Protein AF-A0AAD8FDK5-F1 (afdb_monomer_lite)

pLDDT: mean 71.38, std 21.76, range [27.5, 97.56]

InterPro domains:
  IPR011009 Protein kinase-like domain superfamily [SSF56112] (114-279)
  IPR042983 Extracellular tyrosine-protein kinase PKDCC [PTHR46448] (15-304)

Secondary structure (DSSP, 8-state):
-PPPPHHHHHHHHHH-HHHHHHHHHHHTTT---------HHHHHHHHHHHHHHHHHHHHHTTS-----SSSSSGGG-SS------------------------------PPPP-B-HHHHHT-EEEEEEEE-SS-EEEEEEETTEEEEEEE--TTSHHHHHHHHHHHHHHHHHHHHHHHHTT--S--TTHHHHHHHHHHHHHTT-GGGGGGHHHHTT------------PPPP-PPPPHHHHHHHHHHHHHHHHHHHHHHHH---TTSPPEEEEEE-S---SSS-GGG-SEEEEEE-PPP---TT--

Structure (mmCIF, N/CA/C/O backbone):
data_AF-A0AAD8FDK5-F1
#
_entry.id   AF-A0AAD8FDK5-F1
#
loop_
_atom_site.group_PDB
_atom_site.id
_atom_site.type_symbol
_atom_site.label_atom_id
_atom_site.label_alt_id
_atom_site.label_comp_id
_atom_site.label_asym_id
_atom_site.label_entity_id
_atom_site.label_seq_id
_atom_site.pdbx_PDB_ins_code
_atom_site.Cartn_x
_atom_site.Cartn_y
_atom_site.Cartn_z
_atom_site.occupancy
_atom_site.B_iso_or_equiv
_atom_site.auth_seq_id
_atom_site.auth_comp_id
_atom_site.auth_asym_id
_atom_site.auth_atom_id
_atom_site.pdbx_PDB_model_num
ATOM 1 N N . MET A 1 1 ? 15.575 32.223 -16.910 1.00 51.84 1 MET A N 1
ATOM 2 C CA . MET A 1 1 ? 15.523 31.647 -15.546 1.00 51.84 1 MET A CA 1
ATOM 3 C C . MET A 1 1 ? 16.821 30.895 -15.287 1.00 51.84 1 MET A C 1
ATOM 5 O O . MET A 1 1 ? 17.069 29.900 -15.955 1.00 51.84 1 MET A O 1
ATOM 9 N N . HIS A 1 2 ? 17.677 31.387 -14.387 1.00 53.44 2 HIS A N 1
ATOM 10 C CA . HIS A 1 2 ? 18.943 30.726 -14.048 1.00 53.44 2 HIS A CA 1
ATOM 11 C C . HIS A 1 2 ? 18.746 29.816 -12.832 1.00 53.44 2 HIS A C 1
ATOM 13 O O . HIS A 1 2 ? 18.387 30.284 -11.756 1.00 53.44 2 HIS A O 1
ATOM 19 N N . CYS A 1 3 ? 18.965 28.511 -13.003 1.00 56.62 3 CYS A N 1
ATOM 20 C CA . CYS A 1 3 ? 18.952 27.552 -11.899 1.00 56.62 3 CYS A CA 1
ATOM 21 C C . CYS A 1 3 ? 20.368 27.421 -11.331 1.00 56.62 3 CYS A C 1
ATOM 23 O O . CYS A 1 3 ? 21.299 27.079 -12.062 1.00 56.62 3 CYS A O 1
ATOM 25 N N . ILE A 1 4 ? 20.533 27.673 -10.034 1.00 71.00 4 ILE A N 1
ATOM 26 C CA . ILE A 1 4 ? 21.821 27.545 -9.345 1.00 71.00 4 ILE A CA 1
ATOM 27 C C . ILE A 1 4 ? 21.935 26.121 -8.783 1.00 71.00 4 ILE A C 1
ATOM 29 O O . ILE A 1 4 ? 21.055 25.640 -8.071 1.00 71.00 4 ILE A O 1
ATOM 33 N N . SER A 1 5 ? 23.022 25.423 -9.121 1.00 70.75 5 SER A N 1
ATOM 34 C CA . SER A 1 5 ? 23.336 24.096 -8.570 1.00 70.75 5 SER A CA 1
ATOM 35 C C . SER A 1 5 ? 23.607 24.174 -7.062 1.00 70.75 5 SER A C 1
ATOM 37 O O . SER A 1 5 ? 24.210 25.138 -6.592 1.00 70.75 5 SER A O 1
ATOM 39 N N . LYS A 1 6 ? 23.255 23.128 -6.298 1.00 70.12 6 LYS A N 1
ATOM 40 C CA . LYS A 1 6 ? 23.545 23.049 -4.851 1.00 70.12 6 LYS A CA 1
ATOM 41 C C . LYS A 1 6 ? 25.011 23.351 -4.517 1.00 70.12 6 LYS A C 1
ATOM 43 O O . LYS A 1 6 ? 25.266 24.036 -3.537 1.00 70.12 6 LYS A O 1
ATOM 48 N N . ARG A 1 7 ? 25.965 22.916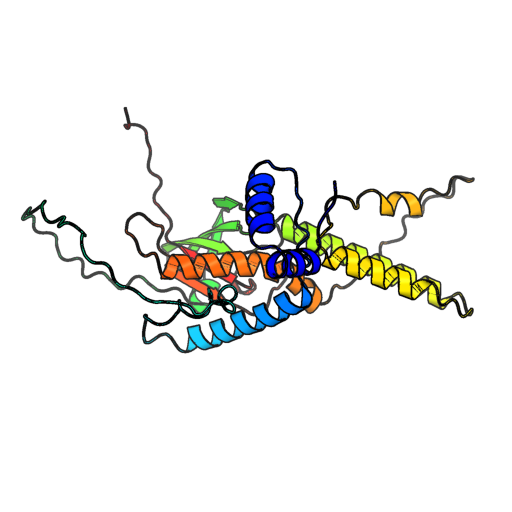 -5.354 1.00 73.62 7 ARG A N 1
ATOM 49 C CA . ARG A 1 7 ? 27.403 23.190 -5.144 1.00 73.62 7 ARG A CA 1
ATOM 50 C C . ARG A 1 7 ? 27.747 24.679 -5.250 1.00 73.62 7 ARG A C 1
ATOM 52 O O . ARG A 1 7 ? 28.548 25.173 -4.467 1.00 73.62 7 ARG A O 1
ATOM 59 N N . GLN A 1 8 ? 27.117 25.388 -6.186 1.00 76.31 8 GLN A N 1
ATOM 60 C CA . GLN A 1 8 ? 27.293 26.832 -6.366 1.00 76.31 8 GLN A CA 1
ATOM 61 C C . GLN A 1 8 ? 26.708 27.603 -5.174 1.00 76.31 8 GLN A C 1
ATOM 63 O O . GLN A 1 8 ? 27.329 28.541 -4.687 1.00 76.31 8 GLN A O 1
ATOM 68 N N . LEU A 1 9 ? 25.564 27.153 -4.644 1.00 78.88 9 LEU A N 1
ATOM 69 C CA . LEU A 1 9 ? 24.944 27.758 -3.463 1.00 78.88 9 LEU A CA 1
ATOM 70 C C . LEU A 1 9 ? 25.796 27.571 -2.199 1.00 78.88 9 LEU A C 1
ATOM 72 O O . LEU A 1 9 ? 25.929 28.503 -1.414 1.00 78.88 9 LEU A O 1
ATOM 76 N N . THR A 1 10 ? 26.400 26.393 -2.010 1.00 79.81 10 THR A N 1
ATOM 77 C CA . THR A 1 10 ? 27.312 26.151 -0.881 1.00 79.81 10 THR A CA 1
ATOM 78 C C . THR A 1 10 ? 28.544 27.049 -0.960 1.00 79.81 10 THR A C 1
ATOM 80 O O . THR A 1 10 ? 28.943 27.613 0.052 1.00 79.81 10 THR A O 1
ATOM 83 N N . TYR A 1 11 ? 29.113 27.235 -2.154 1.00 84.31 11 TYR A N 1
ATOM 84 C CA . TYR A 1 11 ? 30.256 28.129 -2.337 1.00 84.31 11 TYR A CA 1
ATOM 85 C C . TYR A 1 11 ? 29.883 29.588 -2.033 1.00 84.31 11 TYR A C 1
ATOM 87 O O . TYR A 1 11 ? 30.554 30.231 -1.234 1.00 84.31 11 TYR A O 1
ATOM 95 N N . LEU A 1 12 ? 28.748 30.066 -2.561 1.00 79.62 12 LEU A N 1
ATOM 96 C CA . LEU A 1 12 ? 28.194 31.396 -2.271 1.00 79.62 12 LEU A CA 1
ATOM 97 C C . LEU A 1 12 ? 27.911 31.616 -0.778 1.00 79.62 12 LEU A C 1
ATOM 99 O O . LEU A 1 12 ? 28.149 32.711 -0.272 1.00 79.62 12 LEU A O 1
ATOM 103 N N . ALA A 1 13 ? 27.444 30.586 -0.068 1.00 78.00 13 ALA A N 1
ATOM 104 C CA . ALA A 1 13 ? 27.193 30.645 1.371 1.00 78.00 13 ALA A CA 1
ATOM 105 C C . ALA A 1 13 ? 28.464 30.755 2.209 1.00 78.00 13 ALA A C 1
ATOM 107 O O . ALA A 1 13 ? 28.445 31.409 3.250 1.00 78.00 13 ALA A O 1
ATOM 108 N N . LEU A 1 14 ? 29.559 30.152 1.747 1.00 85.94 14 LEU A N 1
ATOM 109 C CA . LEU A 1 14 ? 30.851 30.233 2.419 1.00 85.94 14 LEU A CA 1
ATOM 110 C C . LEU A 1 14 ? 31.561 31.559 2.136 1.00 85.94 14 LEU A C 1
ATOM 112 O O . LEU A 1 14 ? 32.199 32.103 3.032 1.00 85.94 14 LEU A O 1
ATOM 116 N N . THR A 1 15 ? 31.438 32.100 0.922 1.00 87.44 15 THR A N 1
ATOM 117 C CA . THR A 1 15 ? 32.132 33.340 0.545 1.00 87.44 15 THR A CA 1
ATOM 118 C C . THR A 1 15 ? 31.352 34.607 0.892 1.00 87.44 15 THR A C 1
ATOM 120 O O . THR A 1 15 ? 31.965 35.620 1.210 1.00 87.44 15 THR A O 1
ATOM 123 N N . PHE A 1 16 ? 30.013 34.582 0.850 1.00 87.81 16 PHE A N 1
ATOM 124 C CA . PHE A 1 16 ? 29.177 35.777 1.032 1.00 87.81 16 PHE A CA 1
ATOM 125 C C . PHE A 1 16 ? 27.874 35.471 1.795 1.00 87.81 16 PHE A C 1
ATOM 127 O O . PHE A 1 16 ? 26.786 35.478 1.209 1.00 87.81 16 PHE A O 1
ATOM 134 N N . PRO A 1 17 ? 27.934 35.257 3.121 1.00 82.00 17 PRO A N 1
ATOM 135 C CA . PRO A 1 17 ? 26.757 34.918 3.925 1.00 82.00 17 PRO A CA 1
ATOM 136 C C . PRO A 1 17 ? 25.644 35.981 3.859 1.00 82.00 17 PRO A C 1
ATOM 138 O O . PRO A 1 17 ? 24.465 35.634 3.870 1.00 82.00 17 PRO A O 1
ATOM 141 N N . ALA A 1 18 ? 25.988 37.264 3.695 1.00 83.25 18 ALA A N 1
ATOM 142 C CA . ALA A 1 18 ? 25.007 38.342 3.531 1.00 83.25 18 ALA A CA 1
ATOM 143 C C . ALA A 1 18 ? 24.198 38.237 2.218 1.00 83.25 18 ALA A C 1
ATOM 145 O O . ALA A 1 18 ? 23.002 38.528 2.204 1.00 83.25 18 ALA A O 1
ATOM 146 N N . LEU A 1 19 ? 24.811 37.759 1.125 1.00 81.00 19 LEU A N 1
ATOM 147 C CA . LEU A 1 19 ? 24.119 37.549 -0.154 1.00 81.00 19 LEU A CA 1
ATOM 148 C C . LEU A 1 19 ? 23.167 36.351 -0.104 1.00 81.00 19 LEU A C 1
ATOM 150 O O . LEU A 1 19 ? 22.148 36.360 -0.789 1.00 81.00 19 LEU A O 1
ATOM 154 N N . VAL A 1 20 ? 23.447 35.351 0.737 1.00 80.56 20 VAL A N 1
ATOM 155 C CA . VAL A 1 20 ? 22.541 34.213 0.942 1.00 80.56 20 VAL A CA 1
ATOM 156 C C . VAL A 1 20 ? 21.243 34.642 1.612 1.00 80.56 20 VAL A C 1
ATOM 158 O O . V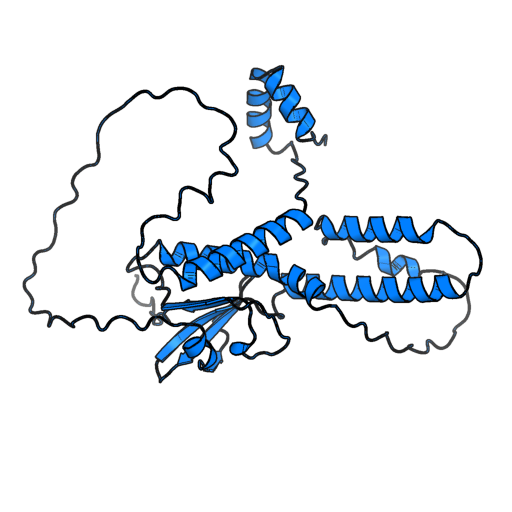AL A 1 20 ? 20.180 34.196 1.188 1.00 80.56 20 VAL A O 1
ATOM 161 N N . TYR A 1 21 ? 21.295 35.553 2.587 1.00 80.56 21 TYR A N 1
ATOM 162 C CA . TYR A 1 21 ? 20.078 36.116 3.180 1.00 80.56 21 TYR A CA 1
ATOM 163 C C . TYR A 1 21 ? 19.245 36.883 2.150 1.00 80.56 21 TYR A C 1
ATOM 165 O O . TYR A 1 21 ? 18.031 36.695 2.090 1.00 80.56 21 TYR A O 1
ATOM 173 N N . LEU A 1 22 ? 19.891 37.670 1.283 1.00 76.44 22 LEU A N 1
ATOM 174 C CA . LEU A 1 22 ? 19.210 38.356 0.184 1.00 76.44 22 LEU A CA 1
ATOM 175 C C . LEU A 1 22 ? 18.559 37.346 -0.784 1.00 76.44 22 LEU A C 1
ATOM 177 O O . LEU A 1 22 ? 17.387 37.477 -1.123 1.00 76.44 22 LEU A O 1
ATOM 181 N N . PHE A 1 23 ? 19.279 36.289 -1.171 1.00 74.12 23 PHE A N 1
ATOM 182 C CA . PHE A 1 23 ? 18.776 35.237 -2.065 1.00 74.12 23 PHE A CA 1
ATOM 183 C C . PHE A 1 23 ? 17.626 34.418 -1.466 1.00 74.12 23 PHE A C 1
ATOM 185 O O . PHE A 1 23 ? 16.702 34.037 -2.189 1.00 74.12 23 PHE A O 1
ATOM 192 N N . LEU A 1 24 ? 17.652 34.149 -0.159 1.00 72.69 24 LEU A N 1
ATOM 193 C CA . LEU A 1 24 ? 16.556 33.477 0.544 1.00 72.69 24 LEU A CA 1
ATOM 194 C C . LEU A 1 24 ? 15.310 34.367 0.612 1.00 72.69 24 LEU A C 1
ATOM 196 O O . LEU A 1 24 ? 14.205 33.867 0.404 1.00 72.69 24 LEU A O 1
ATOM 200 N N . MET A 1 25 ? 15.485 35.680 0.798 1.00 73.00 25 MET A N 1
ATOM 201 C CA . MET A 1 25 ? 14.385 36.647 0.726 1.00 73.00 25 MET A CA 1
ATOM 202 C C . MET A 1 25 ? 13.781 36.725 -0.685 1.00 73.00 25 MET A C 1
ATOM 204 O O . MET A 1 25 ? 12.562 36.694 -0.832 1.00 73.00 25 MET A O 1
ATOM 208 N N . PHE A 1 26 ? 14.604 36.725 -1.741 1.00 65.25 26 PHE A N 1
ATOM 209 C CA . PHE A 1 26 ? 14.112 36.709 -3.128 1.00 65.25 26 PHE A CA 1
ATOM 210 C C . PHE A 1 26 ? 13.509 35.361 -3.557 1.00 65.25 26 PHE A C 1
ATOM 212 O O . PHE A 1 26 ? 12.626 35.328 -4.414 1.00 65.25 26 PHE A O 1
ATOM 219 N N . SER A 1 27 ? 13.913 34.247 -2.939 1.00 58.72 27 SER A N 1
ATOM 220 C CA . SER A 1 27 ? 13.310 32.928 -3.193 1.00 58.72 27 SER A CA 1
ATOM 221 C C . SER A 1 27 ? 11.849 32.858 -2.726 1.00 58.72 27 SER A C 1
ATOM 223 O O . SER A 1 27 ? 11.060 32.128 -3.323 1.00 58.72 27 SER A O 1
ATOM 225 N N . PHE A 1 28 ? 11.460 33.666 -1.731 1.00 54.62 28 PHE A N 1
ATOM 226 C CA . PHE A 1 28 ? 10.062 33.813 -1.305 1.00 54.62 28 PHE A CA 1
ATOM 227 C C . PHE A 1 28 ? 9.190 34.561 -2.330 1.00 54.62 28 PHE A C 1
ATOM 229 O O . PHE A 1 28 ? 7.972 34.410 -2.321 1.00 54.62 28 PHE A O 1
ATOM 236 N N . ILE A 1 29 ? 9.806 35.316 -3.249 1.00 58.50 29 ILE A N 1
ATOM 237 C CA . ILE A 1 29 ? 9.129 36.099 -4.300 1.00 58.50 29 ILE A CA 1
ATOM 238 C C . ILE A 1 29 ? 9.030 35.298 -5.626 1.00 58.50 29 ILE A C 1
ATOM 240 O O . ILE A 1 29 ? 8.556 35.791 -6.644 1.00 58.50 29 ILE A O 1
ATOM 244 N N . GLY A 1 30 ? 9.407 34.012 -5.630 1.00 44.62 30 GLY A N 1
ATOM 245 C CA . GLY A 1 30 ? 9.015 33.067 -6.688 1.00 44.62 30 GLY A CA 1
ATOM 246 C C . GLY A 1 30 ? 9.862 33.058 -7.969 1.00 44.62 30 GLY A C 1
ATOM 247 O O . GLY A 1 30 ? 9.420 32.506 -8.972 1.00 44.62 30 GLY A O 1
ATOM 248 N N . GLN A 1 31 ? 11.079 33.617 -7.970 1.00 46.31 31 GLN A N 1
ATOM 249 C CA . GLN A 1 31 ? 11.920 33.691 -9.183 1.00 46.31 31 GLN A CA 1
ATOM 250 C C . GLN A 1 31 ? 13.099 32.696 -9.260 1.00 46.31 31 GLN A C 1
ATOM 252 O O . GLN A 1 31 ? 13.843 32.723 -10.243 1.00 46.31 31 GLN A O 1
ATOM 257 N N . VAL A 1 32 ? 13.284 31.791 -8.288 1.00 49.53 32 VAL A N 1
ATOM 258 C CA . VAL A 1 32 ? 14.447 30.876 -8.263 1.00 49.53 32 VAL A CA 1
ATOM 259 C C . VAL A 1 32 ? 14.018 29.412 -8.115 1.00 49.53 32 VAL A C 1
ATOM 261 O O . VAL A 1 32 ? 13.463 29.011 -7.096 1.00 49.53 32 VAL A O 1
ATOM 264 N N . CYS A 1 33 ? 14.303 28.589 -9.131 1.00 50.22 33 CYS A N 1
ATOM 265 C CA . CYS A 1 33 ? 14.059 27.144 -9.098 1.00 50.22 33 CYS A CA 1
ATOM 266 C C . CYS A 1 33 ? 15.251 26.384 -8.494 1.00 50.22 33 CYS A C 1
ATOM 268 O O . CYS A 1 33 ? 16.388 26.524 -8.950 1.00 50.22 33 CYS A O 1
ATOM 270 N N . PHE A 1 34 ? 14.974 25.507 -7.525 1.00 46.84 34 PHE A N 1
ATOM 271 C CA . PHE A 1 34 ? 15.943 24.550 -6.988 1.00 46.84 34 PHE A CA 1
ATOM 272 C C . PHE A 1 34 ? 15.809 23.196 -7.686 1.00 46.84 34 PHE A C 1
ATOM 274 O O . PHE A 1 34 ? 14.775 22.539 -7.597 1.00 46.84 34 PHE A O 1
ATOM 281 N N . LYS A 1 35 ? 16.884 22.744 -8.339 1.00 40.25 35 LYS A N 1
ATOM 282 C CA . LYS A 1 35 ? 16.983 21.382 -8.870 1.00 40.25 35 LYS A CA 1
ATOM 283 C C . LYS A 1 35 ? 17.518 20.453 -7.781 1.00 40.25 35 LYS A C 1
ATOM 285 O O . LYS A 1 35 ? 18.677 20.555 -7.378 1.00 40.25 35 LYS A O 1
ATOM 290 N N . THR A 1 36 ? 16.670 19.570 -7.266 1.00 41.50 36 THR A N 1
ATOM 291 C CA . THR A 1 36 ? 17.091 18.488 -6.371 1.00 41.50 36 THR A CA 1
ATOM 292 C C . THR A 1 36 ? 17.326 17.225 -7.183 1.00 41.50 36 THR A C 1
ATOM 294 O O . THR A 1 36 ? 16.372 16.528 -7.506 1.00 41.50 36 THR A O 1
ATOM 297 N N . ASP A 1 37 ? 18.583 16.914 -7.495 1.00 38.22 37 ASP A N 1
ATOM 298 C CA . ASP A 1 37 ? 18.933 15.559 -7.920 1.00 38.22 37 ASP A CA 1
ATOM 299 C C . ASP A 1 37 ? 18.829 14.652 -6.681 1.00 38.22 37 ASP A C 1
ATOM 301 O O . ASP A 1 37 ? 19.569 14.824 -5.707 1.00 38.22 37 ASP A O 1
ATOM 305 N N . VAL A 1 38 ? 17.833 13.767 -6.667 1.00 42.84 38 VAL A N 1
ATOM 306 C CA . VAL A 1 38 ? 17.693 12.693 -5.677 1.00 42.84 38 VAL A CA 1
ATOM 307 C C . VAL A 1 38 ? 18.092 11.406 -6.387 1.00 42.84 38 VAL A C 1
ATOM 309 O O . VAL A 1 38 ? 17.434 11.009 -7.345 1.00 42.84 38 VAL A O 1
ATOM 312 N N . ASP A 1 39 ? 19.171 10.764 -5.938 1.00 43.19 39 ASP A N 1
ATOM 313 C CA . ASP A 1 39 ? 19.573 9.451 -6.448 1.00 43.19 39 ASP A CA 1
ATOM 314 C C . ASP A 1 39 ? 18.582 8.385 -5.967 1.00 43.19 39 ASP A C 1
ATOM 316 O O . ASP A 1 39 ? 18.637 7.918 -4.826 1.00 43.19 39 ASP A O 1
ATOM 320 N N . HIS A 1 40 ? 17.659 7.998 -6.847 1.00 44.56 40 HIS A N 1
ATOM 321 C CA . HIS A 1 40 ? 16.623 7.003 -6.562 1.00 44.56 40 HIS A CA 1
ATOM 322 C C . HIS A 1 40 ? 17.185 5.618 -6.210 1.00 44.56 40 HIS A C 1
ATOM 324 O O . HIS A 1 40 ? 16.554 4.876 -5.457 1.00 44.56 40 HIS A O 1
ATOM 330 N N . GLU A 1 41 ? 18.379 5.281 -6.701 1.00 43.91 41 GLU A N 1
ATOM 331 C CA . GLU A 1 41 ? 19.042 4.009 -6.402 1.00 43.91 41 GLU A CA 1
ATOM 332 C C . GLU A 1 41 ? 19.425 3.910 -4.920 1.00 43.91 41 GLU A C 1
ATOM 334 O O . GLU A 1 41 ? 19.113 2.913 -4.276 1.00 43.91 41 GLU A O 1
ATOM 339 N N . LYS A 1 42 ? 19.968 4.987 -4.338 1.00 50.69 42 LYS A N 1
ATOM 340 C CA . LYS A 1 42 ? 20.333 5.032 -2.916 1.00 50.69 42 LYS A CA 1
ATOM 341 C C . LYS A 1 42 ? 19.103 5.050 -2.000 1.00 50.69 42 LYS A C 1
ATOM 343 O O . LYS A 1 42 ? 19.086 4.380 -0.975 1.00 50.69 42 LYS A O 1
ATOM 348 N N . VAL A 1 43 ? 18.034 5.738 -2.418 1.00 47.16 43 VAL A N 1
ATOM 349 C CA . VAL A 1 43 ? 16.751 5.768 -1.690 1.00 47.16 43 VAL A CA 1
ATOM 350 C C . VAL A 1 43 ? 16.106 4.379 -1.615 1.00 47.16 43 VAL A C 1
ATOM 352 O O . VAL A 1 43 ? 15.488 4.056 -0.604 1.00 47.16 43 VAL A O 1
ATOM 355 N N . SER A 1 44 ? 16.250 3.547 -2.652 1.00 49.38 44 SER A N 1
ATOM 356 C CA . SER A 1 44 ? 15.706 2.184 -2.655 1.00 49.38 44 SER A CA 1
ATOM 357 C C . SER A 1 44 ? 16.430 1.270 -1.665 1.00 49.38 44 SER A C 1
ATOM 359 O O . SER A 1 44 ? 15.770 0.505 -0.964 1.00 49.38 44 SER A O 1
ATOM 361 N N . THR A 1 45 ? 17.762 1.332 -1.596 1.00 56.59 45 THR A N 1
ATOM 362 C CA . THR A 1 45 ? 18.559 0.508 -0.672 1.00 56.59 45 THR A CA 1
ATOM 363 C C . THR A 1 45 ? 18.352 0.952 0.772 1.00 56.59 45 THR A C 1
ATOM 365 O O . THR A 1 45 ? 18.010 0.125 1.614 1.00 56.59 45 THR A O 1
ATOM 368 N N . ASP A 1 46 ? 18.413 2.264 1.026 1.00 56.59 46 ASP A N 1
ATOM 369 C CA . ASP A 1 46 ? 18.155 2.840 2.350 1.00 56.59 46 ASP A CA 1
ATOM 370 C C . ASP A 1 46 ? 16.727 2.516 2.818 1.00 56.59 46 ASP A C 1
ATOM 372 O O . ASP A 1 46 ? 16.503 2.212 3.987 1.00 56.59 46 ASP A O 1
ATOM 376 N N . TYR A 1 47 ? 15.742 2.511 1.913 1.00 58.62 47 TYR A N 1
ATOM 377 C CA . TYR A 1 47 ? 14.376 2.113 2.251 1.00 58.62 47 TYR A CA 1
ATOM 378 C C . TYR A 1 47 ? 14.256 0.626 2.584 1.00 58.62 47 TYR A C 1
ATOM 380 O O . TYR A 1 47 ? 13.589 0.288 3.559 1.00 58.62 47 TYR A O 1
ATOM 388 N N . ILE A 1 48 ? 14.882 -0.266 1.809 1.00 59.19 48 ILE A N 1
ATOM 389 C CA . ILE A 1 48 ? 14.876 -1.707 2.103 1.00 59.19 48 ILE A CA 1
ATOM 390 C C . ILE A 1 48 ? 15.518 -1.970 3.466 1.00 59.19 48 ILE A C 1
ATOM 392 O O . ILE A 1 48 ? 14.977 -2.756 4.240 1.00 59.19 48 ILE A O 1
ATOM 396 N N . ASP A 1 49 ? 16.612 -1.288 3.795 1.00 66.00 49 ASP A N 1
ATOM 397 C CA . ASP A 1 49 ? 17.276 -1.435 5.089 1.00 66.00 49 ASP A CA 1
ATOM 398 C C . ASP A 1 49 ? 16.462 -0.822 6.227 1.00 66.00 49 ASP A C 1
ATOM 400 O O . ASP A 1 49 ? 16.369 -1.418 7.300 1.00 66.00 49 ASP A O 1
ATOM 404 N N . VAL A 1 50 ? 15.777 0.299 5.988 1.00 62.84 50 VAL A N 1
ATOM 405 C CA . VAL A 1 50 ? 14.806 0.867 6.928 1.00 62.84 50 VAL A CA 1
ATOM 406 C C . VAL A 1 50 ? 13.657 -0.112 7.159 1.00 62.84 50 VAL A C 1
ATOM 408 O O . VAL A 1 50 ? 13.358 -0.410 8.310 1.00 62.84 50 VAL A O 1
ATOM 411 N N . VAL A 1 51 ? 13.052 -0.679 6.111 1.00 60.69 51 VAL A N 1
ATOM 412 C CA . VAL A 1 51 ? 11.963 -1.666 6.222 1.00 60.69 51 VAL A CA 1
ATOM 413 C C . VAL A 1 51 ? 12.435 -2.942 6.912 1.00 60.69 51 VAL A C 1
ATOM 415 O O . VAL A 1 51 ? 11.748 -3.417 7.807 1.00 60.69 51 VAL A O 1
ATOM 418 N N . LYS A 1 52 ? 13.614 -3.476 6.579 1.00 65.88 52 LYS A N 1
ATOM 419 C CA . LYS A 1 52 ? 14.195 -4.649 7.255 1.00 65.88 52 LYS A CA 1
ATOM 420 C C . LYS A 1 52 ? 14.508 -4.364 8.721 1.00 65.88 52 LYS A C 1
ATOM 422 O O . LYS A 1 52 ? 14.241 -5.200 9.581 1.00 65.88 52 LYS A O 1
ATOM 427 N N . THR A 1 53 ? 15.026 -3.176 9.022 1.00 68.94 53 THR A N 1
ATOM 428 C CA . THR A 1 53 ? 15.258 -2.718 10.397 1.00 68.94 53 THR A CA 1
ATOM 429 C C . THR A 1 53 ? 13.936 -2.555 11.140 1.00 68.94 53 THR A C 1
ATOM 431 O O . THR A 1 53 ? 13.853 -2.923 12.308 1.00 68.94 53 THR A O 1
ATOM 434 N N . PHE A 1 54 ? 12.889 -2.067 10.471 1.00 62.94 54 PHE A N 1
ATOM 435 C CA . PHE A 1 54 ? 11.534 -1.992 11.006 1.00 62.94 54 PHE A CA 1
ATOM 436 C C . PHE A 1 54 ? 10.942 -3.367 11.263 1.00 62.94 54 PHE A C 1
ATOM 438 O O . PHE A 1 54 ? 10.420 -3.560 12.348 1.00 62.94 54 PHE A O 1
ATOM 445 N N . GLN A 1 55 ? 11.049 -4.312 10.328 1.00 58.34 55 GLN A N 1
ATOM 446 C CA . GLN A 1 55 ? 10.575 -5.685 10.500 1.00 58.34 55 GLN A CA 1
ATOM 447 C C . GLN A 1 55 ? 11.252 -6.305 11.726 1.00 58.34 55 GLN A C 1
ATOM 449 O O . GLN A 1 55 ? 10.595 -6.686 12.688 1.00 58.34 55 GLN A O 1
ATOM 454 N N . LYS A 1 56 ? 12.588 -6.232 11.767 1.00 66.19 56 LYS A N 1
ATOM 455 C CA . LYS A 1 56 ? 13.405 -6.724 12.878 1.00 66.19 56 LYS A CA 1
ATOM 456 C C . LYS A 1 56 ? 13.071 -6.039 14.210 1.00 66.19 56 LYS A C 1
ATOM 458 O O . LYS A 1 56 ? 13.099 -6.697 15.248 1.00 66.19 56 LYS A O 1
ATOM 463 N N . LYS A 1 57 ? 12.757 -4.734 14.209 1.00 58.03 57 LYS A N 1
ATOM 464 C CA . LYS A 1 57 ? 12.361 -3.968 15.409 1.00 58.03 57 LYS A CA 1
ATOM 465 C C . LYS A 1 57 ? 10.901 -4.194 15.816 1.00 58.03 57 LYS A C 1
ATOM 467 O O . LYS A 1 57 ? 10.624 -4.181 17.007 1.00 58.03 57 LYS A O 1
ATOM 472 N N . ALA A 1 58 ? 9.981 -4.407 14.880 1.00 54.78 58 ALA A N 1
ATOM 473 C CA . ALA A 1 58 ? 8.583 -4.734 15.153 1.00 54.78 58 ALA A CA 1
ATOM 474 C C . ALA A 1 58 ? 8.466 -6.127 15.782 1.00 54.78 58 ALA A C 1
ATOM 476 O O . ALA A 1 58 ? 7.745 -6.288 16.763 1.00 54.78 58 ALA A O 1
ATOM 477 N N . ASP A 1 59 ? 9.265 -7.081 15.299 1.00 49.09 59 ASP A N 1
ATOM 478 C CA . ASP A 1 59 ? 9.340 -8.435 15.854 1.00 49.09 59 ASP A CA 1
ATOM 479 C C . ASP A 1 59 ? 9.985 -8.458 17.255 1.00 49.09 59 ASP A C 1
ATOM 481 O O . ASP A 1 59 ? 9.676 -9.323 18.070 1.00 49.09 59 ASP A O 1
ATOM 485 N N . THR A 1 60 ? 10.851 -7.485 17.576 1.00 50.88 60 THR A N 1
ATOM 486 C CA . THR A 1 60 ? 11.526 -7.390 18.887 1.00 50.88 60 THR A CA 1
ATOM 487 C C . THR A 1 60 ? 10.855 -6.438 19.889 1.00 50.88 60 THR A C 1
ATOM 489 O O . THR A 1 60 ? 11.046 -6.604 21.093 1.00 50.88 60 THR A O 1
ATOM 492 N N . ARG A 1 61 ? 10.030 -5.469 19.457 1.00 45.34 61 ARG A N 1
ATOM 493 C CA . ARG A 1 61 ? 9.369 -4.465 20.325 1.00 45.34 61 ARG A CA 1
ATOM 494 C C . ARG A 1 61 ? 7.897 -4.770 20.632 1.00 45.34 61 ARG A C 1
ATOM 496 O O . ARG A 1 61 ? 7.045 -3.885 20.574 1.00 45.34 61 ARG A O 1
ATOM 503 N N . ILE A 1 62 ? 7.616 -5.989 21.097 1.00 49.62 62 ILE A N 1
ATOM 504 C CA . ILE A 1 62 ? 6.478 -6.216 22.013 1.00 49.62 62 ILE A CA 1
ATOM 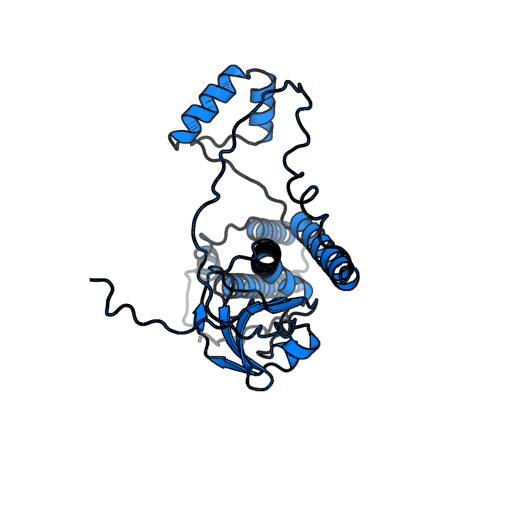505 C C . ILE A 1 62 ? 6.793 -5.653 23.424 1.00 49.62 62 ILE A C 1
ATOM 507 O O . ILE A 1 62 ? 5.896 -5.486 24.245 1.00 49.62 62 ILE A O 1
ATOM 511 N N . LEU A 1 63 ? 8.042 -5.250 23.704 1.00 36.84 63 LEU A N 1
ATOM 512 C CA . LEU A 1 63 ? 8.459 -4.667 24.985 1.00 36.84 63 LEU A CA 1
ATOM 513 C C . LEU A 1 63 ? 9.227 -3.337 24.802 1.00 36.84 63 LEU A C 1
ATOM 515 O O . LEU A 1 63 ? 10.274 -3.285 24.164 1.00 36.84 63 LEU A O 1
ATOM 519 N N . SER A 1 64 ? 8.722 -2.281 25.449 1.00 38.03 64 SER A N 1
ATOM 520 C CA . SER A 1 64 ? 9.262 -0.911 25.611 1.00 38.03 64 SER A CA 1
ATOM 521 C C . SER A 1 64 ? 9.029 0.119 24.477 1.00 38.03 64 SER A C 1
ATOM 523 O O . SER A 1 64 ? 9.383 -0.059 23.313 1.00 38.03 64 SER A O 1
ATOM 525 N N . ARG A 1 65 ? 8.378 1.235 24.857 1.00 46.53 65 ARG A N 1
ATOM 526 C CA . ARG A 1 65 ? 7.628 2.181 24.000 1.00 46.53 65 ARG A CA 1
ATOM 527 C C . ARG A 1 65 ? 8.272 3.581 23.860 1.00 46.53 65 ARG A C 1
ATOM 529 O O . ARG A 1 65 ? 7.563 4.510 23.500 1.00 46.53 65 ARG A O 1
ATOM 536 N N . SER A 1 66 ? 9.565 3.794 24.128 1.00 38.19 66 SER A N 1
ATOM 537 C CA . SER A 1 66 ? 10.089 5.177 24.295 1.00 38.19 66 SER A CA 1
ATOM 538 C C . SER A 1 66 ? 11.273 5.640 23.433 1.00 38.19 66 SER A C 1
ATOM 540 O O . SER A 1 66 ? 11.676 6.787 23.577 1.00 38.19 66 SER A O 1
ATOM 542 N N . GLU A 1 67 ? 11.806 4.866 22.483 1.00 39.72 67 GLU A N 1
ATOM 543 C CA . GLU A 1 67 ? 13.024 5.287 21.752 1.00 39.72 67 GLU A CA 1
ATOM 544 C C . GLU A 1 67 ? 12.876 5.181 20.233 1.00 39.72 67 GLU A C 1
ATOM 546 O O . GLU A 1 67 ? 13.328 4.208 19.621 1.00 39.72 67 GLU A O 1
ATOM 551 N N . PHE A 1 68 ? 12.190 6.137 19.599 1.00 41.47 68 PHE A N 1
ATOM 552 C CA . PHE A 1 68 ? 12.059 6.132 18.133 1.00 41.47 68 PHE A CA 1
ATOM 553 C C . PHE A 1 68 ? 12.382 7.460 17.432 1.00 41.47 68 PHE A C 1
ATOM 555 O O . PHE A 1 68 ? 12.585 7.458 16.223 1.00 41.47 68 PHE A O 1
ATOM 562 N N . PHE A 1 69 ? 12.490 8.589 18.141 1.00 39.56 69 PHE A N 1
ATOM 563 C CA . PHE A 1 69 ? 12.479 9.895 17.466 1.00 39.56 69 PHE A CA 1
ATOM 564 C C . PHE A 1 69 ? 13.784 10.680 17.371 1.00 39.56 69 PHE A C 1
ATOM 566 O O . PHE A 1 69 ? 13.758 11.786 16.840 1.00 39.56 69 PHE A O 1
ATOM 573 N N . HIS A 1 70 ? 14.926 10.125 17.776 1.00 33.09 70 HIS A N 1
ATOM 574 C CA . HIS A 1 70 ? 16.190 10.843 17.584 1.00 33.09 70 HIS A CA 1
ATOM 575 C C . HIS A 1 70 ? 16.877 10.583 16.235 1.00 33.09 70 HIS A C 1
ATOM 577 O O . HIS A 1 70 ? 17.632 11.433 15.788 1.00 33.09 70 HIS A O 1
ATOM 583 N N . GLU A 1 71 ? 16.568 9.492 15.525 1.00 35.31 71 GLU A N 1
ATOM 584 C CA . GLU A 1 71 ? 17.400 9.066 14.382 1.00 35.31 71 GLU A CA 1
ATOM 585 C C . GLU A 1 71 ? 16.781 9.358 12.998 1.00 35.31 71 GLU A C 1
ATOM 587 O O . GLU A 1 71 ? 17.494 9.594 12.029 1.00 35.31 71 GLU A O 1
ATOM 592 N N . SER A 1 72 ? 15.446 9.443 12.879 1.00 31.56 72 SER A N 1
ATOM 593 C CA . SER A 1 72 ? 14.775 9.656 11.576 1.00 31.56 72 SER A CA 1
ATOM 594 C C . SER A 1 72 ? 14.623 11.134 11.164 1.00 31.56 72 SER A C 1
ATOM 596 O O . SER A 1 72 ? 14.179 11.408 10.047 1.00 31.56 72 SER A O 1
ATOM 598 N N . ILE A 1 73 ? 14.974 12.087 12.036 1.00 37.72 73 ILE A N 1
ATOM 599 C CA . ILE A 1 73 ? 15.007 13.533 11.727 1.00 37.72 73 ILE A CA 1
ATOM 600 C C . ILE A 1 73 ? 16.461 14.035 11.541 1.00 37.72 73 ILE A C 1
ATOM 602 O O . ILE A 1 73 ? 16.674 15.155 11.075 1.00 37.72 73 ILE A O 1
ATOM 606 N N . ASP A 1 74 ? 17.476 13.196 11.784 1.00 35.62 74 ASP A N 1
ATOM 607 C CA . ASP A 1 74 ? 18.882 13.627 11.849 1.00 35.62 74 ASP A CA 1
ATOM 608 C C . ASP A 1 74 ? 19.637 13.667 10.505 1.00 35.62 74 ASP A C 1
ATOM 610 O O . ASP A 1 74 ? 20.800 14.053 10.440 1.00 35.62 74 ASP A O 1
ATOM 614 N N . SER A 1 75 ? 18.969 13.422 9.370 1.00 32.94 75 SER A N 1
ATOM 615 C CA . SER A 1 75 ? 19.550 13.719 8.044 1.00 32.94 75 SER A CA 1
ATOM 616 C C . SER A 1 75 ? 19.554 15.221 7.690 1.00 32.94 75 SER A C 1
ATOM 618 O O . SER A 1 75 ? 19.830 15.587 6.547 1.00 32.94 75 SER A O 1
ATOM 620 N N . ARG A 1 76 ? 19.243 16.113 8.645 1.00 37.91 76 ARG A N 1
ATOM 621 C CA . ARG A 1 76 ? 19.324 17.582 8.489 1.00 37.91 76 ARG A CA 1
ATOM 622 C C . ARG A 1 76 ? 20.185 18.302 9.541 1.00 37.91 76 ARG A C 1
ATOM 624 O O . ARG A 1 76 ? 20.162 19.529 9.559 1.00 37.91 76 ARG A O 1
ATOM 631 N N . ARG A 1 77 ? 20.958 17.603 10.387 1.00 35.94 77 ARG A N 1
ATOM 632 C CA . ARG A 1 77 ? 21.727 18.238 11.484 1.00 35.94 77 ARG A CA 1
ATOM 633 C C . ARG A 1 77 ? 23.212 17.876 11.593 1.00 35.94 77 ARG A C 1
ATOM 635 O O . ARG A 1 77 ? 23.839 18.180 12.600 1.00 35.94 77 ARG A O 1
ATOM 642 N N . LEU A 1 78 ? 23.835 17.390 10.521 1.00 33.38 78 LEU A N 1
ATOM 643 C CA . LEU A 1 78 ? 25.294 17.479 10.372 1.00 33.38 78 LEU A CA 1
ATOM 644 C C . LEU A 1 78 ? 25.678 18.771 9.651 1.00 33.38 78 LEU A C 1
ATOM 646 O O . LEU A 1 78 ? 26.040 18.726 8.484 1.00 33.38 78 LEU A O 1
ATOM 650 N N . LEU A 1 79 ? 25.527 19.904 10.341 1.00 38.22 79 LEU A N 1
ATOM 651 C CA . LEU A 1 79 ? 26.290 21.153 10.201 1.00 38.22 79 LEU A CA 1
ATOM 652 C C . LEU A 1 79 ? 25.715 22.140 11.237 1.00 38.22 79 LEU A C 1
ATOM 654 O O . LEU A 1 79 ? 24.552 22.524 11.137 1.00 38.22 79 LEU A O 1
ATOM 658 N N . ASN A 1 80 ? 26.558 22.532 12.198 1.00 32.19 80 ASN A N 1
ATOM 659 C CA . ASN A 1 80 ? 26.384 23.544 13.259 1.00 32.19 80 ASN A CA 1
ATOM 660 C C . ASN A 1 80 ? 26.181 22.990 14.678 1.00 32.19 80 ASN A C 1
ATOM 662 O O . ASN A 1 80 ? 25.074 22.923 15.207 1.00 32.19 80 ASN A O 1
ATOM 666 N N . ALA A 1 81 ? 27.311 22.696 15.325 1.00 31.12 81 ALA A N 1
ATOM 667 C CA . ALA A 1 81 ? 27.455 22.832 16.768 1.00 31.12 81 ALA A CA 1
ATOM 668 C C . ALA A 1 81 ? 27.762 24.306 17.088 1.00 31.12 81 ALA A C 1
ATOM 670 O O . ALA A 1 81 ? 28.684 24.881 16.513 1.00 31.12 81 ALA A O 1
ATOM 671 N N . GLY A 1 82 ? 26.996 24.921 17.991 1.00 30.89 82 GLY A N 1
ATOM 672 C CA . GLY A 1 82 ? 27.268 26.279 18.456 1.00 30.89 82 GLY A CA 1
ATOM 673 C C . GLY A 1 82 ? 26.209 26.827 19.411 1.00 30.89 82 GLY A C 1
ATOM 674 O O . GLY A 1 82 ? 25.148 27.254 18.977 1.00 30.89 82 GLY A O 1
ATOM 675 N N . ASN A 1 83 ? 26.578 26.872 20.693 1.00 30.84 83 ASN A N 1
ATOM 676 C CA . ASN A 1 83 ? 26.015 27.652 21.802 1.00 30.84 83 ASN A CA 1
ATOM 677 C C . ASN A 1 83 ? 24.619 27.325 22.358 1.00 30.84 83 ASN A C 1
ATOM 679 O O . ASN A 1 83 ? 23.578 27.731 21.850 1.00 30.84 83 ASN A O 1
ATOM 683 N N . ALA A 1 84 ? 24.654 26.728 23.552 1.00 32.06 84 ALA A N 1
ATOM 684 C CA . ALA A 1 84 ? 23.603 26.787 24.553 1.00 32.06 84 ALA A CA 1
ATOM 685 C C . ALA A 1 84 ? 23.617 28.141 25.289 1.00 32.06 84 ALA A C 1
ATOM 687 O O . ALA A 1 84 ? 24.673 28.613 25.713 1.00 32.06 84 ALA A O 1
ATOM 688 N N . ARG A 1 85 ? 22.431 28.712 25.524 1.00 29.42 85 ARG A N 1
ATOM 689 C CA . ARG A 1 85 ? 22.126 29.524 26.711 1.00 29.42 85 ARG A CA 1
ATOM 690 C C . ARG A 1 85 ? 20.638 29.429 27.042 1.00 29.42 85 ARG A C 1
ATOM 692 O O . ARG A 1 85 ? 19.793 29.359 26.157 1.00 29.42 85 ARG A O 1
ATOM 699 N N . ALA A 1 86 ? 20.393 29.368 28.344 1.00 33.62 86 ALA A N 1
ATOM 700 C CA . ALA A 1 86 ? 19.130 29.142 29.026 1.00 33.62 86 ALA A CA 1
ATOM 701 C C . ALA A 1 86 ? 18.061 30.203 28.737 1.00 33.62 86 ALA A C 1
ATOM 703 O O . ALA A 1 86 ? 18.402 31.374 28.602 1.00 33.62 86 ALA A O 1
ATOM 704 N N . LEU A 1 87 ? 16.782 29.813 28.794 1.00 28.28 87 LEU A N 1
ATOM 705 C CA . LEU A 1 87 ? 15.738 30.657 29.375 1.00 28.28 87 LEU A CA 1
ATOM 706 C C . LEU A 1 87 ? 14.512 29.842 29.822 1.00 28.28 87 LEU A C 1
ATOM 708 O O . LEU A 1 87 ? 14.225 28.758 29.321 1.00 28.28 87 LEU A O 1
ATOM 712 N N . SER A 1 88 ? 13.865 30.404 30.834 1.00 29.08 88 SER A N 1
ATOM 713 C CA . SER A 1 88 ? 12.911 29.851 31.792 1.00 29.08 88 SER A CA 1
ATOM 714 C C . SER A 1 88 ? 11.443 30.081 31.405 1.00 29.08 88 SER A C 1
ATOM 716 O O . SER A 1 88 ? 11.132 31.041 30.710 1.00 29.08 88 SER A O 1
ATOM 718 N N . SER A 1 89 ? 10.573 29.245 31.994 1.00 31.81 89 SER A N 1
ATOM 719 C CA . SER A 1 89 ? 9.190 29.504 32.455 1.00 31.81 89 SER A CA 1
ATOM 720 C C . SER A 1 89 ? 8.150 30.055 31.473 1.00 31.81 89 SER A C 1
ATOM 722 O O . SER A 1 89 ? 8.195 31.221 31.106 1.00 31.81 89 SER A O 1
ATOM 724 N N . HIS A 1 90 ? 7.114 29.257 31.198 1.00 30.33 90 HIS A N 1
ATOM 725 C CA . HIS A 1 90 ? 5.728 29.477 31.659 1.00 30.33 90 HIS A CA 1
ATOM 726 C C . HIS A 1 90 ? 4.790 28.552 30.865 1.00 30.33 90 HIS A C 1
ATOM 728 O O . HIS A 1 90 ? 4.534 28.782 29.689 1.00 30.33 90 HIS A O 1
ATOM 734 N N . ALA A 1 91 ? 4.251 27.516 31.510 1.00 27.50 91 ALA A N 1
ATOM 735 C CA . ALA A 1 91 ? 3.079 26.802 31.012 1.00 27.50 91 ALA A CA 1
ATOM 736 C C . ALA A 1 91 ? 2.070 26.708 32.156 1.00 27.50 91 ALA A C 1
ATOM 738 O O . ALA A 1 91 ? 2.306 26.077 33.185 1.00 27.50 91 ALA A O 1
ATOM 739 N N . SER A 1 92 ? 0.996 27.464 31.983 1.00 31.42 92 SER A N 1
ATOM 740 C CA . SER A 1 92 ? -0.105 27.675 32.904 1.00 31.42 92 SER A CA 1
ATOM 741 C C . SER A 1 92 ? -0.969 26.430 33.080 1.00 31.42 92 SER A C 1
ATOM 743 O O . SER A 1 92 ? -1.274 25.710 32.131 1.00 31.42 92 SER A O 1
ATOM 745 N N . SER A 1 93 ? -1.382 26.257 34.332 1.00 29.11 93 SER A N 1
ATOM 746 C CA . SER A 1 93 ? -2.374 25.323 34.849 1.00 29.11 93 SER A CA 1
ATOM 747 C C . SER A 1 93 ? -3.683 25.355 34.051 1.00 29.11 93 SER A C 1
ATOM 749 O O . SER A 1 93 ? -4.260 26.423 33.853 1.00 29.11 93 SER A O 1
ATOM 751 N N . PHE A 1 94 ? -4.169 24.183 33.638 1.00 31.86 94 PHE A N 1
ATOM 752 C CA . PHE A 1 94 ? -5.540 23.976 33.165 1.00 31.86 94 PHE A CA 1
ATOM 753 C C . PHE A 1 94 ? -6.140 22.788 33.929 1.00 31.86 94 PHE A C 1
ATOM 755 O O . PHE A 1 94 ? -6.367 21.711 33.387 1.00 31.86 94 PHE A O 1
ATOM 762 N N . ASN A 1 95 ? -6.336 22.988 35.232 1.00 32.53 95 ASN A N 1
ATOM 763 C CA . ASN A 1 95 ? -7.195 22.161 36.069 1.00 32.53 95 ASN A CA 1
ATOM 764 C C . ASN A 1 95 ? -8.417 23.006 36.422 1.00 32.53 95 ASN A C 1
ATOM 766 O O . ASN A 1 95 ? -8.291 23.890 37.258 1.00 32.53 95 ASN A O 1
ATOM 770 N N . ASP A 1 96 ? -9.555 22.767 35.776 1.00 35.97 96 ASP A N 1
ATOM 771 C CA . ASP A 1 96 ? -10.852 22.711 36.461 1.00 35.97 96 ASP A CA 1
ATOM 772 C C . ASP A 1 96 ? -11.979 22.476 35.460 1.00 35.97 96 ASP A C 1
ATOM 774 O O . ASP A 1 96 ? -12.279 23.330 34.632 1.00 35.97 96 ASP A O 1
ATOM 778 N N . LEU A 1 97 ? -12.585 21.291 35.554 1.00 39.09 97 LEU A N 1
ATOM 779 C CA . LEU A 1 97 ? -14.011 20.995 35.380 1.00 39.09 97 LEU A CA 1
ATOM 780 C C . LEU A 1 97 ? -14.145 19.501 35.080 1.00 39.09 97 LEU A C 1
ATOM 782 O O . LEU A 1 97 ? -13.957 19.051 33.953 1.00 39.09 97 LEU A O 1
ATOM 786 N N . LYS A 1 98 ? -14.582 18.739 36.084 1.00 38.00 98 LYS A N 1
ATOM 787 C CA . LYS A 1 98 ? -15.960 18.214 36.133 1.00 38.00 98 LYS A CA 1
ATOM 788 C C . LYS A 1 98 ? -16.017 16.950 36.985 1.00 38.00 98 LYS A C 1
ATOM 790 O O . LYS A 1 98 ? -15.983 15.822 36.506 1.00 38.00 98 LYS A O 1
ATOM 795 N N . ASN A 1 99 ? -16.200 17.196 38.274 1.00 41.38 99 ASN A N 1
ATOM 796 C CA . ASN A 1 99 ? -16.778 16.258 39.215 1.00 41.38 99 ASN A CA 1
ATOM 797 C C . ASN A 1 99 ? -18.263 16.049 38.849 1.00 41.38 99 ASN A C 1
ATOM 799 O O . ASN A 1 99 ? -19.079 16.962 38.994 1.00 41.38 99 ASN A O 1
ATOM 803 N N . ARG A 1 100 ? -18.617 14.872 38.326 1.00 49.19 100 ARG A N 1
ATOM 804 C CA . ARG A 1 100 ? -19.992 14.355 38.338 1.00 49.19 100 ARG A CA 1
ATOM 805 C C . ARG A 1 100 ? -19.948 12.882 38.715 1.00 49.19 100 ARG A C 1
ATOM 807 O O . ARG A 1 100 ? -19.641 12.024 37.895 1.00 49.19 100 ARG A O 1
ATOM 814 N N . ASN A 1 101 ? -20.290 12.638 39.973 1.00 55.25 101 ASN A N 1
ATOM 815 C CA . ASN A 1 101 ? -20.654 11.338 40.507 1.00 55.25 101 ASN A CA 1
ATOM 816 C C . ASN A 1 101 ? -21.860 10.797 39.731 1.00 55.25 101 ASN A C 1
ATOM 818 O O . ASN A 1 101 ? -22.987 11.255 39.903 1.00 55.25 101 ASN A O 1
ATOM 822 N N . GLY A 1 102 ? -21.602 9.833 38.860 1.00 43.34 102 GLY A N 1
ATOM 823 C CA . GLY A 1 102 ? -22.592 8.965 38.247 1.00 43.34 102 GLY A CA 1
ATOM 824 C C . GLY A 1 102 ? -21.915 7.620 38.061 1.00 43.34 102 GLY A C 1
ATOM 825 O O . GLY A 1 102 ? -20.844 7.562 37.463 1.00 43.34 102 GLY A O 1
ATOM 826 N N . ALA A 1 103 ? -22.483 6.574 38.654 1.00 47.50 103 ALA A N 1
ATOM 827 C CA . ALA A 1 103 ? -21.959 5.217 38.655 1.00 47.50 103 ALA A CA 1
ATOM 828 C C . ALA A 1 103 ? -21.796 4.689 37.218 1.00 47.50 103 ALA A C 1
ATOM 830 O O . ALA A 1 103 ? -22.697 4.074 36.657 1.00 47.50 103 ALA A O 1
ATOM 831 N N . SER A 1 104 ? -20.641 4.959 36.614 1.00 46.50 104 SER A N 1
ATOM 832 C CA . SER A 1 104 ? -20.202 4.305 35.393 1.00 46.50 104 SER A CA 1
ATOM 833 C C . SER A 1 104 ? -19.631 2.967 35.819 1.00 46.50 104 SER A C 1
ATOM 835 O O . SER A 1 104 ? -18.584 2.907 36.472 1.00 46.50 104 SER A O 1
ATOM 837 N N . ALA A 1 105 ? -20.366 1.898 35.518 1.00 50.72 105 ALA A N 1
ATOM 838 C CA . ALA A 1 105 ? -19.814 0.560 35.543 1.00 50.72 105 ALA A CA 1
ATOM 839 C C . ALA A 1 105 ? -18.484 0.621 34.791 1.00 50.72 105 ALA A C 1
ATOM 841 O O . ALA A 1 105 ? -18.437 0.977 33.616 1.00 50.72 105 ALA A O 1
ATOM 842 N N . SER A 1 106 ? -17.402 0.365 35.522 1.00 45.41 106 SER A N 1
ATOM 843 C CA . SER A 1 106 ? -16.065 0.201 34.980 1.00 45.41 106 SER A CA 1
ATOM 844 C C . SER A 1 106 ? -16.132 -0.977 34.013 1.00 45.41 106 SER A C 1
ATOM 846 O O . SER A 1 106 ? -15.953 -2.132 34.404 1.00 45.41 106 SER A O 1
ATOM 848 N N . GLU A 1 107 ? -16.476 -0.690 32.756 1.00 54.06 107 GLU A N 1
ATOM 849 C CA . GLU A 1 107 ? -16.147 -1.535 31.626 1.00 54.06 107 GLU A CA 1
ATOM 850 C C . GLU A 1 107 ? -14.631 -1.659 31.680 1.00 54.06 107 GLU A C 1
ATOM 852 O O . GLU A 1 107 ? -13.891 -0.781 31.234 1.00 54.06 107 GLU A O 1
ATOM 857 N N . ARG A 1 108 ? -14.162 -2.716 32.353 1.00 46.75 108 ARG A N 1
ATOM 858 C CA . ARG A 1 108 ? -12.769 -3.142 32.321 1.00 46.75 108 ARG A CA 1
ATOM 859 C C . ARG A 1 108 ? -12.449 -3.297 30.852 1.00 46.75 108 ARG A C 1
ATOM 861 O O . ARG A 1 108 ? -12.874 -4.277 30.246 1.00 46.75 108 ARG A O 1
ATOM 868 N N . GLY A 1 109 ? -11.791 -2.281 30.298 1.00 53.16 109 GLY A N 1
ATOM 869 C CA . GLY A 1 109 ? -11.514 -2.173 28.881 1.00 53.16 109 GLY A CA 1
ATOM 870 C C . GLY A 1 109 ? -10.843 -3.452 28.435 1.00 53.16 109 GLY A C 1
ATOM 871 O O . GLY A 1 109 ? -9.669 -3.676 28.733 1.00 53.16 109 GLY A O 1
ATOM 872 N N . SER A 1 110 ? -11.609 -4.311 27.765 1.00 69.00 110 SER A N 1
ATOM 873 C CA . SER A 1 110 ? -11.057 -5.484 27.117 1.00 69.00 110 SER A CA 1
ATOM 874 C C . SER A 1 110 ? -9.966 -4.957 26.188 1.00 69.00 110 SER A C 1
ATOM 876 O O . SER A 1 110 ? -10.266 -4.061 25.385 1.00 69.00 110 SER A O 1
ATOM 878 N N . PRO A 1 111 ? -8.709 -5.414 26.330 1.00 72.75 111 PRO A N 1
ATOM 879 C CA . PRO A 1 111 ? -7.611 -4.918 25.517 1.00 72.75 111 PRO A CA 1
ATOM 880 C C . PRO A 1 111 ? -8.036 -5.006 24.055 1.00 72.75 111 PRO A C 1
ATOM 882 O O . PRO A 1 111 ? -8.423 -6.074 23.582 1.00 72.75 111 PRO A O 1
ATOM 885 N N . SER A 1 112 ? -8.068 -3.855 23.373 1.00 72.38 112 SER A N 1
ATOM 886 C CA . SER A 1 112 ? -8.491 -3.812 21.976 1.00 72.38 112 SER A CA 1
ATOM 887 C C . SER A 1 112 ? -7.638 -4.811 21.193 1.00 72.38 112 SER A C 1
ATOM 889 O O . SER A 1 112 ? -6.414 -4.779 21.354 1.00 72.38 112 SER A O 1
ATOM 891 N N . PRO A 1 113 ? -8.246 -5.698 20.387 1.00 77.31 113 PRO A N 1
ATOM 892 C CA . PRO A 1 113 ? -7.495 -6.711 19.667 1.00 77.31 113 PRO A CA 1
ATOM 893 C C . PRO A 1 113 ? -6.485 -6.016 18.757 1.00 77.31 113 PRO A C 1
ATOM 895 O O . PRO A 1 113 ? -6.855 -5.205 17.908 1.00 77.31 113 PRO A O 1
ATOM 898 N N . MET A 1 114 ? -5.203 -6.301 18.978 1.00 87.69 114 MET A N 1
ATOM 899 C CA . MET A 1 114 ? -4.137 -5.811 18.117 1.00 87.69 114 MET A CA 1
ATOM 900 C C . MET A 1 114 ? -4.013 -6.764 16.928 1.00 87.69 114 MET A C 1
ATOM 902 O O . MET A 1 114 ? -3.686 -7.938 17.110 1.00 87.69 114 MET A O 1
ATOM 906 N N . PHE A 1 115 ? -4.293 -6.284 15.717 1.00 93.81 115 PHE A N 1
ATOM 907 C CA . PHE A 1 115 ? -4.210 -7.115 14.517 1.00 93.81 115 PHE A CA 1
ATOM 908 C C . PHE A 1 115 ? -2.758 -7.293 14.065 1.00 93.81 115 PHE A C 1
ATOM 910 O O . PHE A 1 115 ? -2.008 -6.329 13.910 1.00 93.81 115 PHE A O 1
ATOM 917 N N . ASN A 1 116 ? -2.386 -8.544 13.821 1.00 94.25 116 ASN A N 1
ATOM 918 C CA . ASN A 1 116 ? -1.104 -8.970 13.264 1.00 94.25 116 ASN A CA 1
ATOM 919 C C . ASN A 1 116 ? -1.282 -9.505 11.832 1.00 94.25 116 ASN A C 1
ATOM 921 O O . ASN A 1 116 ? -2.398 -9.623 11.330 1.00 94.25 116 ASN A O 1
ATOM 925 N N . CYS A 1 117 ? -0.188 -9.889 11.173 1.00 93.50 117 CYS A N 1
ATOM 926 C CA . CYS A 1 117 ? -0.240 -10.415 9.807 1.00 93.50 117 CYS A CA 1
ATOM 927 C C . CYS A 1 117 ? -1.154 -11.638 9.625 1.00 93.50 117 CYS A C 1
ATOM 929 O O . CYS A 1 117 ? -1.782 -11.744 8.572 1.00 93.50 117 CYS A O 1
ATOM 931 N N . THR A 1 118 ? -1.246 -12.524 10.624 1.00 94.12 118 THR A N 1
ATOM 932 C CA . THR A 1 118 ? -2.074 -13.742 10.579 1.00 94.12 118 THR A CA 1
ATOM 933 C C . THR A 1 118 ? -3.565 -13.417 10.615 1.00 94.12 118 THR A C 1
ATOM 935 O O . THR A 1 118 ? -4.329 -13.889 9.775 1.00 94.12 118 THR A O 1
ATOM 938 N N . SER A 1 119 ? -3.978 -12.563 11.552 1.00 95.38 119 SER A N 1
ATOM 939 C CA . SER A 1 119 ? -5.366 -12.090 11.638 1.00 95.38 119 SER A CA 1
ATOM 940 C C . SER A 1 119 ? -5.747 -11.245 10.422 1.00 95.38 119 SER A C 1
ATOM 942 O O . SER A 1 119 ? -6.835 -11.412 9.883 1.00 95.38 119 SER A O 1
ATOM 944 N N . ILE A 1 120 ? -4.828 -10.412 9.920 1.00 95.50 120 ILE A N 1
ATOM 945 C CA . ILE A 1 120 ? -5.035 -9.612 8.705 1.00 95.50 120 ILE A CA 1
ATOM 946 C C . ILE A 1 120 ? -5.288 -10.504 7.482 1.00 95.50 120 ILE A C 1
ATOM 948 O O . ILE A 1 120 ? -6.229 -10.241 6.741 1.00 95.50 120 ILE A O 1
ATOM 952 N N . SER A 1 121 ? -4.538 -11.597 7.296 1.00 94.00 121 SER A N 1
ATOM 953 C CA . SER A 1 121 ? -4.781 -12.527 6.176 1.00 94.00 121 SER A CA 1
ATOM 954 C C . SER A 1 121 ? -6.122 -13.262 6.235 1.00 94.00 121 SER A C 1
ATOM 956 O O . SER A 1 121 ? -6.562 -13.796 5.228 1.00 94.00 121 SER A O 1
ATOM 958 N N . GLN A 1 122 ? -6.773 -13.302 7.397 1.00 95.50 122 GLN A N 1
ATOM 959 C CA . GLN A 1 122 ? -8.091 -13.918 7.565 1.00 95.50 122 GLN A CA 1
ATOM 960 C C . GLN A 1 122 ? -9.238 -12.908 7.386 1.00 95.50 122 GLN A C 1
ATOM 962 O O . GLN A 1 122 ? -10.408 -13.286 7.458 1.00 95.50 122 GLN A O 1
ATOM 967 N N . MET A 1 123 ? -8.933 -11.621 7.188 1.00 96.12 123 MET A N 1
ATOM 968 C CA . MET A 1 123 ? -9.951 -10.589 7.005 1.00 96.12 123 MET A CA 1
ATOM 969 C C . MET A 1 123 ? -10.614 -10.717 5.638 1.00 96.12 123 MET A C 1
ATOM 971 O O . MET A 1 123 ? -9.954 -10.859 4.612 1.00 96.12 123 MET A O 1
ATOM 975 N N . ARG A 1 124 ? -11.938 -10.570 5.606 1.00 96.12 124 ARG A N 1
ATOM 976 C CA . ARG A 1 124 ? -12.697 -10.535 4.355 1.00 96.12 124 ARG A CA 1
ATOM 977 C C . ARG A 1 124 ? -12.889 -9.091 3.903 1.00 96.12 124 ARG A C 1
ATOM 979 O O . ARG A 1 124 ? -13.673 -8.367 4.520 1.00 96.12 124 ARG A O 1
ATOM 986 N N . ILE A 1 125 ? -12.220 -8.678 2.820 1.00 95.44 125 ILE A N 1
ATOM 987 C CA . ILE A 1 125 ? -12.480 -7.375 2.181 1.00 95.44 125 ILE A CA 1
ATOM 988 C C . ILE A 1 125 ? -13.936 -7.323 1.715 1.00 95.44 125 ILE A C 1
ATOM 990 O O . ILE A 1 125 ? -14.459 -8.271 1.128 1.00 95.44 125 ILE A O 1
ATOM 994 N N . ARG A 1 126 ? -14.584 -6.189 1.973 1.00 96.06 126 ARG A N 1
ATOM 995 C CA . ARG A 1 126 ? -15.917 -5.843 1.488 1.00 96.06 126 ARG A CA 1
ATOM 996 C C . ARG A 1 126 ? -15.811 -4.730 0.443 1.00 96.06 126 ARG A C 1
ATOM 998 O O . ARG A 1 126 ? -15.291 -4.942 -0.647 1.00 96.06 126 ARG A O 1
ATOM 1005 N N . ASN A 1 127 ? -16.293 -3.537 0.770 1.00 95.75 127 ASN A N 1
ATOM 1006 C CA . ASN A 1 127 ? -16.443 -2.439 -0.177 1.00 95.75 127 ASN A CA 1
ATOM 1007 C C . ASN A 1 127 ? -15.261 -1.474 -0.101 1.00 95.75 127 ASN A C 1
ATOM 1009 O O . ASN A 1 127 ? -14.751 -1.190 0.983 1.00 95.75 127 ASN A O 1
ATOM 1013 N N . LYS A 1 128 ? -14.867 -0.898 -1.240 1.00 96.00 128 LYS A N 1
ATOM 1014 C CA . LYS A 1 128 ? -13.949 0.248 -1.264 1.00 96.00 128 LYS A CA 1
ATOM 1015 C C . LYS A 1 128 ? -14.670 1.474 -0.695 1.00 96.00 128 LYS A C 1
ATOM 1017 O O . LYS A 1 128 ? -15.699 1.869 -1.232 1.00 96.00 128 LYS A O 1
ATOM 1022 N N . ILE A 1 129 ? -14.111 2.085 0.345 1.00 96.25 129 ILE A N 1
ATOM 1023 C CA . ILE A 1 129 ? -14.669 3.279 1.011 1.00 96.25 129 ILE A CA 1
ATOM 1024 C C . ILE A 1 129 ? -13.910 4.560 0.691 1.00 96.25 129 ILE A C 1
ATOM 1026 O O . ILE A 1 129 ? -14.405 5.650 0.949 1.00 96.25 129 ILE A O 1
ATOM 1030 N N . GLY A 1 130 ? -12.706 4.453 0.132 1.00 95.38 130 GLY A N 1
ATOM 1031 C CA . GLY A 1 130 ? -11.907 5.628 -0.177 1.00 95.38 130 GLY A CA 1
ATOM 1032 C C . GLY A 1 130 ? -10.792 5.351 -1.170 1.00 95.38 130 GLY A C 1
ATOM 1033 O O . GLY A 1 130 ? -10.318 4.223 -1.326 1.00 95.38 130 GLY A O 1
ATOM 1034 N N . HIS A 1 131 ? -10.370 6.412 -1.846 1.00 95.38 131 HIS A N 1
ATOM 1035 C CA . HIS A 1 131 ? -9.264 6.399 -2.789 1.00 95.38 131 HIS A CA 1
ATOM 1036 C C . HIS A 1 131 ? -8.395 7.634 -2.561 1.00 95.38 131 HIS A C 1
ATOM 1038 O O . HIS A 1 131 ? -8.881 8.757 -2.652 1.00 95.38 131 HIS A O 1
ATOM 1044 N N . GLY A 1 132 ? -7.115 7.421 -2.274 1.00 92.62 132 GLY A N 1
ATOM 1045 C CA . GLY A 1 132 ? -6.109 8.474 -2.205 1.00 92.62 132 GLY A CA 1
ATOM 1046 C C . GLY A 1 132 ? -5.117 8.382 -3.360 1.00 92.62 132 GLY A C 1
ATOM 1047 O O . GLY A 1 132 ? -5.191 7.494 -4.203 1.00 92.62 132 GLY A O 1
ATOM 1048 N N . VAL A 1 133 ? -4.138 9.286 -3.366 1.00 90.75 133 VAL A N 1
ATOM 1049 C CA . VAL A 1 133 ? -3.083 9.328 -4.395 1.00 90.75 133 VAL A CA 1
ATOM 1050 C C . VAL A 1 133 ? -2.228 8.056 -4.400 1.00 90.75 133 VAL A C 1
ATOM 1052 O O . VAL A 1 133 ? -1.830 7.589 -5.458 1.00 90.75 133 VAL A O 1
ATOM 1055 N N . SER A 1 134 ? -1.956 7.495 -3.217 1.00 90.50 134 SER A N 1
ATOM 1056 C CA . SER A 1 134 ? -1.013 6.379 -3.026 1.00 90.50 134 SER A CA 1
ATOM 1057 C C . SER A 1 134 ? -1.583 5.192 -2.251 1.00 90.50 134 SER A C 1
ATOM 1059 O O . SER A 1 134 ? -0.883 4.201 -2.072 1.00 90.50 134 SER A O 1
ATOM 1061 N N . LYS A 1 135 ? -2.840 5.259 -1.795 1.00 94.38 135 LYS A N 1
ATOM 1062 C CA . LYS A 1 135 ? -3.489 4.190 -1.020 1.00 94.38 135 LYS A CA 1
ATOM 1063 C C . LYS A 1 135 ? -4.961 4.084 -1.385 1.00 94.38 135 LYS A C 1
ATOM 1065 O O . LYS A 1 135 ? -5.583 5.077 -1.763 1.00 94.38 135 LYS A O 1
ATOM 1070 N N . GLN A 1 136 ? -5.535 2.910 -1.183 1.00 95.50 136 GLN A N 1
ATOM 1071 C CA . GLN A 1 136 ? -6.978 2.697 -1.203 1.00 95.50 136 GLN A CA 1
ATOM 1072 C C . GLN A 1 136 ? -7.448 2.247 0.176 1.00 95.50 136 GLN A C 1
ATOM 1074 O O . GLN A 1 136 ? -6.691 1.618 0.917 1.00 95.50 136 GLN A O 1
ATOM 1079 N N . ALA A 1 137 ? -8.681 2.613 0.518 1.00 96.56 137 ALA A N 1
ATOM 1080 C CA . ALA A 1 137 ? -9.316 2.247 1.773 1.00 96.56 137 ALA A CA 1
ATOM 1081 C C . ALA A 1 137 ? -10.524 1.344 1.508 1.00 96.56 137 ALA A C 1
ATOM 1083 O O . ALA A 1 137 ? -11.336 1.634 0.624 1.00 96.56 137 ALA A O 1
ATOM 1084 N N . PHE A 1 138 ? -10.661 0.284 2.297 1.00 97.06 138 PHE A N 1
ATOM 1085 C CA . PHE A 1 138 ? -11.715 -0.720 2.185 1.00 97.06 138 PHE A CA 1
ATOM 1086 C C . PHE A 1 138 ? -12.360 -0.979 3.547 1.00 97.06 138 PHE A C 1
ATOM 1088 O O . PHE A 1 138 ? -11.678 -0.925 4.566 1.00 97.06 138 PHE A O 1
ATOM 1095 N N . VAL A 1 139 ? -13.653 -1.306 3.573 1.00 97.44 139 VAL A N 1
ATOM 1096 C CA . VAL A 1 139 ? -14.235 -2.024 4.715 1.00 97.44 139 VAL A CA 1
ATOM 1097 C C . VAL A 1 139 ? -13.767 -3.469 4.645 1.00 97.44 139 VAL A C 1
ATOM 1099 O O . VAL A 1 139 ? -13.771 -4.068 3.570 1.00 97.44 139 VAL A O 1
ATOM 1102 N N . ALA A 1 140 ? -13.420 -4.044 5.786 1.00 97.19 140 ALA A N 1
ATOM 1103 C CA . ALA A 1 140 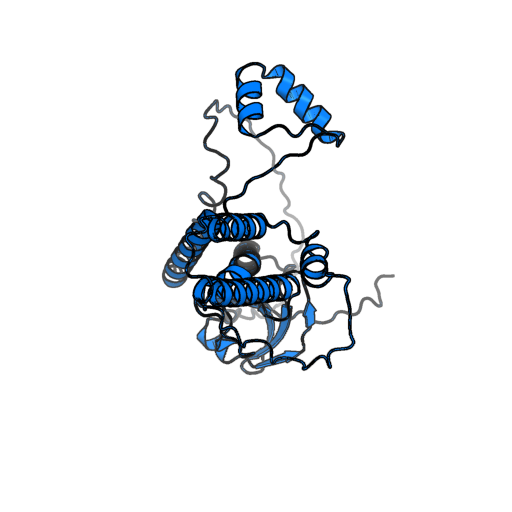? -13.212 -5.472 5.932 1.00 97.19 140 ALA A CA 1
ATOM 1104 C C . ALA A 1 140 ? -13.909 -5.998 7.186 1.00 97.19 140 ALA A C 1
ATOM 1106 O O . ALA A 1 140 ? -14.297 -5.236 8.069 1.00 97.19 140 ALA A O 1
ATOM 1107 N N . GLU A 1 141 ? -14.078 -7.312 7.243 1.00 97.00 141 GLU A N 1
ATOM 1108 C CA . GLU A 1 141 ? -14.733 -8.009 8.343 1.00 97.00 141 GLU A CA 1
ATOM 1109 C C . GLU A 1 141 ? -13.815 -9.105 8.891 1.00 97.00 141 GLU A C 1
ATOM 1111 O O . GLU A 1 141 ? -13.252 -9.888 8.122 1.00 97.00 141 GLU A O 1
ATOM 1116 N N . TYR A 1 142 ? -13.687 -9.174 10.215 1.00 96.25 142 TYR A N 1
ATOM 1117 C CA . TYR A 1 142 ? -12.912 -10.188 10.923 1.00 96.25 142 TYR A CA 1
ATOM 1118 C C . TYR A 1 142 ? -13.660 -10.629 12.177 1.00 96.25 142 TYR A C 1
ATOM 1120 O O . TYR A 1 142 ? -13.915 -9.809 13.052 1.00 96.25 142 TYR A O 1
ATOM 1128 N N . GLN A 1 143 ? -14.022 -11.912 12.268 1.00 95.50 143 GLN A N 1
ATOM 1129 C CA . GLN A 1 143 ? -14.766 -12.461 13.415 1.00 95.50 143 GLN A CA 1
ATOM 1130 C C . GLN A 1 143 ? -16.031 -11.642 13.767 1.00 95.50 143 GLN A C 1
ATOM 1132 O O . GLN A 1 143 ? -16.332 -11.403 14.932 1.00 95.50 143 GLN A O 1
ATOM 1137 N N . GLY A 1 144 ? -16.751 -11.158 12.747 1.00 95.62 144 GLY A N 1
ATOM 1138 C CA . GLY A 1 144 ? -17.940 -10.309 12.906 1.00 95.62 144 GLY A CA 1
ATOM 1139 C C . GLY A 1 144 ? -17.657 -8.831 13.215 1.00 95.62 144 GLY A C 1
ATOM 1140 O O . GLY A 1 144 ? -18.580 -8.020 13.183 1.00 95.62 144 GLY A O 1
ATOM 1141 N N . LEU A 1 145 ? -16.400 -8.443 13.459 1.00 95.00 145 LEU A N 1
ATOM 1142 C CA . LEU A 1 145 ? -15.994 -7.050 13.644 1.00 95.00 145 LEU A CA 1
ATOM 1143 C C . LEU A 1 145 ? -15.693 -6.392 12.293 1.00 95.00 145 LEU A C 1
ATOM 1145 O O . LEU A 1 145 ? -14.892 -6.902 11.509 1.00 95.00 145 LEU A O 1
ATOM 1149 N N . GLN A 1 146 ? -16.304 -5.234 12.039 1.00 96.81 146 GLN A N 1
ATOM 1150 C CA . GLN A 1 146 ? -15.994 -4.416 10.867 1.00 96.81 146 GLN A CA 1
ATOM 1151 C C . GLN A 1 146 ? -14.844 -3.452 11.158 1.00 96.81 146 GLN A C 1
ATOM 1153 O O . GLN A 1 146 ? -14.828 -2.767 12.180 1.00 96.81 146 GLN A O 1
ATOM 1158 N N . VAL A 1 147 ? -13.898 -3.379 10.228 1.00 97.12 147 VAL A N 1
ATOM 1159 C CA . VAL A 1 147 ? -12.700 -2.538 10.308 1.00 97.12 147 VAL A CA 1
ATOM 1160 C C . VAL A 1 147 ? -12.468 -1.812 8.987 1.00 97.12 147 VAL A C 1
ATOM 1162 O O . VAL A 1 147 ? -12.976 -2.220 7.940 1.00 97.12 147 VAL A O 1
ATOM 1165 N N . ALA A 1 148 ? -11.684 -0.738 9.022 1.00 97.56 148 ALA A N 1
ATOM 1166 C CA . ALA A 1 148 ? -11.211 -0.055 7.825 1.00 97.56 148 ALA A CA 1
ATOM 1167 C C . ALA A 1 148 ? -9.769 -0.477 7.524 1.00 97.56 148 ALA A C 1
ATOM 1169 O O . ALA A 1 148 ? -8.889 -0.342 8.369 1.00 97.56 148 ALA A O 1
ATOM 1170 N N . ILE A 1 149 ? -9.500 -0.950 6.312 1.00 97.38 149 ILE A N 1
ATOM 1171 C CA . ILE A 1 149 ? -8.158 -1.329 5.870 1.00 97.38 149 ILE A CA 1
ATOM 1172 C C . ILE A 1 149 ? -7.646 -0.314 4.859 1.00 97.38 149 ILE A C 1
ATOM 1174 O O . ILE A 1 149 ? -8.344 0.005 3.899 1.00 97.38 149 ILE A O 1
ATOM 1178 N N . LYS A 1 150 ? -6.410 0.157 5.039 1.00 96.94 150 LYS A N 1
ATOM 1179 C CA . LYS A 1 150 ? -5.672 0.933 4.037 1.00 96.94 150 LYS A CA 1
ATOM 1180 C C . LYS A 1 150 ? -4.507 0.116 3.496 1.00 96.94 150 LYS A C 1
ATOM 1182 O O . LYS A 1 150 ? -3.739 -0.465 4.259 1.00 96.94 150 LYS A O 1
ATOM 1187 N N . MET A 1 151 ? -4.361 0.099 2.177 1.00 95.56 151 MET A N 1
ATOM 1188 C CA . MET A 1 151 ? -3.292 -0.634 1.494 1.00 95.56 151 MET A CA 1
ATOM 1189 C C . MET A 1 151 ? -2.916 0.033 0.169 1.00 95.56 151 MET A C 1
ATOM 1191 O O . MET A 1 151 ? -3.697 0.797 -0.413 1.00 95.56 151 MET A O 1
ATOM 1195 N N . VAL A 1 152 ? -1.712 -0.262 -0.313 1.00 93.31 152 VAL A N 1
ATOM 1196 C CA . VAL A 1 152 ? -1.269 0.093 -1.666 1.00 93.31 152 VAL A CA 1
ATOM 1197 C C . VAL A 1 152 ? -1.769 -0.987 -2.623 1.00 93.31 152 VAL A C 1
ATOM 1199 O O . VAL A 1 152 ? -1.483 -2.162 -2.424 1.00 93.31 152 VAL A O 1
ATOM 1202 N N . THR A 1 153 ? -2.504 -0.609 -3.669 1.00 91.62 153 THR A N 1
ATOM 1203 C CA . THR A 1 153 ? -3.016 -1.549 -4.676 1.00 91.62 153 THR A CA 1
ATOM 1204 C C . THR A 1 153 ? -2.517 -1.180 -6.068 1.00 91.62 153 THR A C 1
ATOM 1206 O O . THR A 1 153 ? -2.316 -0.006 -6.380 1.00 91.62 153 THR A O 1
ATOM 1209 N N . ARG A 1 154 ? -2.414 -2.180 -6.953 1.00 88.00 154 ARG A N 1
ATOM 1210 C CA . ARG A 1 154 ? -2.055 -2.022 -8.381 1.00 88.00 154 ARG A CA 1
ATOM 1211 C C . ARG A 1 154 ? -2.940 -1.052 -9.168 1.00 88.00 154 ARG A C 1
ATOM 1213 O O . ARG A 1 154 ? -2.563 -0.600 -10.242 1.00 88.00 154 ARG A O 1
ATOM 1220 N N . HIS A 1 155 ? -4.131 -0.762 -8.653 1.00 87.88 155 HIS A N 1
ATOM 1221 C CA . HIS A 1 155 ? -5.126 0.078 -9.314 1.00 87.88 155 HIS A CA 1
ATOM 1222 C C . HIS A 1 155 ? -4.919 1.573 -9.054 1.00 87.88 155 HIS A C 1
ATOM 1224 O O . HIS A 1 155 ? -5.661 2.397 -9.584 1.00 87.88 155 HIS A O 1
ATOM 1230 N N . ILE A 1 156 ? -3.930 1.927 -8.238 1.00 90.88 156 ILE A N 1
ATOM 1231 C CA . ILE A 1 156 ? -3.582 3.310 -7.940 1.00 90.88 156 ILE A CA 1
ATOM 1232 C C . ILE A 1 156 ? -2.868 3.924 -9.143 1.00 90.88 156 ILE A C 1
ATOM 1234 O O . ILE A 1 156 ? -2.001 3.295 -9.748 1.00 90.88 156 ILE A O 1
ATOM 1238 N N . HIS A 1 157 ? -3.227 5.164 -9.479 1.00 91.38 157 HIS A N 1
ATOM 1239 C CA . HIS A 1 157 ? -2.743 5.842 -10.681 1.00 91.38 157 HIS A CA 1
ATOM 1240 C C . HIS A 1 157 ? -1.210 5.891 -10.764 1.00 91.38 157 HIS A C 1
ATOM 1242 O O . HIS A 1 157 ? -0.658 5.471 -11.773 1.00 91.38 157 HIS A O 1
ATOM 1248 N N . GLU A 1 158 ? -0.520 6.353 -9.710 1.00 90.00 158 GLU A N 1
ATOM 1249 C CA . GLU A 1 158 ? 0.955 6.435 -9.679 1.00 90.00 158 GLU A CA 1
ATOM 1250 C C . GLU A 1 158 ? 1.603 5.087 -10.032 1.00 90.00 158 GLU A C 1
ATOM 1252 O O . GLU A 1 158 ? 2.541 5.013 -10.827 1.00 90.00 158 GLU A O 1
ATOM 1257 N N . LEU A 1 159 ? 1.051 4.006 -9.482 1.00 91.38 159 LEU A N 1
ATOM 1258 C CA . LEU A 1 159 ? 1.579 2.668 -9.667 1.00 91.38 159 LEU A CA 1
ATOM 1259 C C . LEU A 1 159 ? 1.256 2.114 -11.057 1.00 91.38 159 LEU A C 1
ATOM 1261 O O . LEU A 1 159 ? 2.126 1.534 -11.700 1.00 91.38 159 LEU A O 1
ATOM 1265 N N . LYS A 1 160 ? 0.038 2.350 -11.555 1.00 92.75 160 LYS A N 1
ATOM 1266 C CA . LYS A 1 160 ? -0.353 1.998 -12.924 1.00 92.75 160 LYS A CA 1
ATOM 1267 C C . LYS A 1 160 ? 0.565 2.675 -13.942 1.00 92.75 160 LYS A C 1
ATOM 1269 O O . LYS A 1 160 ? 1.054 2.001 -14.842 1.00 92.75 160 LYS A O 1
ATOM 1274 N N . THR A 1 161 ? 0.827 3.973 -13.780 1.00 93.44 161 THR A N 1
ATOM 1275 C CA . THR A 1 161 ? 1.733 4.726 -14.656 1.00 93.44 161 THR A CA 1
ATOM 1276 C C . THR A 1 161 ? 3.152 4.164 -14.601 1.00 93.44 161 THR A C 1
ATOM 1278 O O . THR A 1 161 ? 3.734 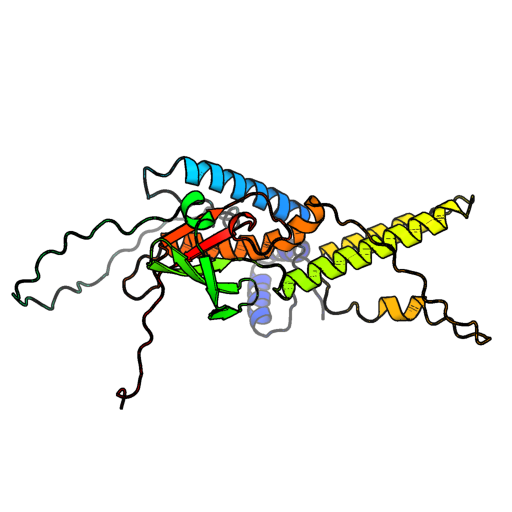3.911 -15.650 1.00 93.44 161 THR A O 1
ATOM 1281 N N . CYS A 1 162 ? 3.690 3.905 -13.406 1.00 94.31 162 CYS A N 1
ATOM 1282 C CA . CYS A 1 162 ? 5.035 3.342 -13.257 1.00 94.31 162 CYS A CA 1
ATOM 1283 C C . CYS A 1 162 ? 5.164 1.952 -13.901 1.00 94.31 162 CYS A C 1
ATOM 1285 O O . CYS A 1 162 ? 6.099 1.696 -14.658 1.00 94.31 162 CYS A O 1
ATOM 1287 N N . LEU A 1 163 ? 4.201 1.059 -13.652 1.00 92.12 163 LEU A N 1
ATOM 1288 C CA . LEU A 1 163 ? 4.203 -0.287 -14.227 1.00 92.12 163 LEU A CA 1
ATOM 1289 C C . LEU A 1 163 ? 4.078 -0.255 -15.752 1.00 92.12 163 LEU A C 1
ATOM 1291 O O . LEU A 1 163 ? 4.740 -1.034 -16.433 1.00 92.12 163 LEU A O 1
ATOM 1295 N N . GLU A 1 164 ? 3.262 0.647 -16.294 1.00 93.25 164 GLU A N 1
ATOM 1296 C CA . GLU A 1 164 ? 3.110 0.796 -17.740 1.00 93.25 164 GLU A CA 1
ATOM 1297 C C . GLU A 1 164 ? 4.389 1.321 -18.399 1.00 93.25 164 GLU A C 1
ATOM 1299 O O . GLU A 1 164 ? 4.835 0.783 -19.409 1.00 93.25 164 GLU A O 1
ATOM 1304 N N . GLN A 1 165 ? 5.052 2.296 -17.775 1.00 93.38 165 GLN A N 1
ATOM 1305 C CA . GLN A 1 165 ? 6.356 2.783 -18.223 1.00 93.38 165 GLN A CA 1
ATOM 1306 C C . GLN A 1 165 ? 7.416 1.674 -18.228 1.00 93.38 165 GLN A C 1
ATOM 1308 O O . GLN A 1 165 ? 8.164 1.541 -19.197 1.00 93.38 165 GLN A O 1
ATOM 1313 N N . LEU A 1 166 ? 7.453 0.832 -17.189 1.00 93.38 166 LEU A N 1
ATOM 1314 C CA . LEU A 1 166 ? 8.349 -0.326 -17.153 1.00 93.38 166 LEU A CA 1
ATOM 1315 C C . LEU A 1 166 ? 8.057 -1.322 -18.281 1.00 93.38 166 LEU A C 1
ATOM 1317 O O . LEU A 1 166 ? 8.994 -1.846 -18.882 1.00 93.38 166 LEU A O 1
ATOM 1321 N N . ARG A 1 167 ? 6.781 -1.569 -18.607 1.00 93.31 167 ARG A N 1
ATOM 1322 C CA . ARG A 1 167 ? 6.414 -2.426 -19.748 1.00 93.31 167 ARG A CA 1
ATOM 1323 C C . ARG A 1 167 ? 6.906 -1.844 -21.064 1.00 93.31 167 ARG A C 1
ATOM 1325 O O . ARG A 1 167 ? 7.543 -2.560 -21.830 1.00 93.31 167 ARG A O 1
ATOM 1332 N N . GLN A 1 168 ? 6.652 -0.561 -21.309 1.00 92.75 168 GLN A N 1
ATOM 1333 C CA . GLN A 1 168 ? 7.070 0.116 -22.539 1.00 92.75 168 GLN A CA 1
ATOM 1334 C C . GLN A 1 168 ? 8.590 0.087 -22.713 1.00 92.75 168 GLN A C 1
ATOM 1336 O O . GLN A 1 168 ? 9.082 -0.234 -23.793 1.00 92.75 168 GLN A O 1
ATOM 1341 N N . LEU A 1 169 ? 9.337 0.335 -21.635 1.00 91.50 169 LEU A N 1
ATOM 1342 C CA . LEU A 1 169 ? 10.794 0.224 -21.624 1.00 91.50 169 LEU A CA 1
ATOM 1343 C C . LEU A 1 169 ? 11.277 -1.173 -21.999 1.00 91.50 169 LEU A C 1
ATOM 1345 O O . LEU A 1 169 ? 12.198 -1.321 -22.798 1.00 91.50 169 LEU A O 1
ATOM 1349 N N . LYS A 1 170 ? 10.650 -2.202 -21.435 1.00 92.94 170 LYS A N 1
ATOM 1350 C CA . LYS A 1 170 ? 11.016 -3.589 -21.705 1.00 92.94 170 LYS A CA 1
ATOM 1351 C C . LYS A 1 170 ? 10.686 -4.017 -23.133 1.00 92.94 170 LYS A C 1
ATOM 1353 O O . LYS A 1 170 ? 11.484 -4.714 -23.749 1.00 92.94 170 LYS A O 1
ATOM 1358 N N . VAL A 1 171 ? 9.557 -3.560 -23.676 1.00 91.75 171 VAL A N 1
ATOM 1359 C CA . VAL A 1 171 ? 9.215 -3.755 -25.092 1.00 91.75 171 VAL A CA 1
ATOM 1360 C C . VAL A 1 171 ? 10.248 -3.073 -25.989 1.00 91.75 171 VAL A C 1
ATOM 1362 O O . VAL A 1 171 ? 10.737 -3.697 -26.924 1.00 91.75 171 VAL A O 1
ATOM 1365 N N . ALA A 1 172 ? 10.640 -1.833 -25.686 1.00 89.81 172 ALA A N 1
ATOM 1366 C CA . ALA A 1 172 ? 11.662 -1.126 -26.455 1.00 89.81 172 ALA A CA 1
ATOM 1367 C C . ALA A 1 172 ? 13.024 -1.844 -26.413 1.00 89.81 172 ALA A C 1
ATOM 1369 O O . ALA A 1 172 ? 13.663 -1.997 -27.451 1.00 89.81 172 ALA A O 1
ATOM 1370 N N . GLN A 1 173 ? 13.443 -2.336 -25.241 1.00 89.75 173 GLN A N 1
ATOM 1371 C CA . GLN A 1 173 ? 14.674 -3.124 -25.086 1.00 89.75 173 GLN A CA 1
ATOM 1372 C C . GLN A 1 173 ? 14.652 -4.414 -25.916 1.00 89.75 173 GLN A C 1
ATOM 1374 O O . GLN A 1 173 ? 15.646 -4.736 -26.557 1.00 89.75 173 GLN A O 1
ATOM 1379 N N . GLU A 1 174 ? 13.521 -5.122 -25.933 1.00 90.75 174 GLU A N 1
ATOM 1380 C CA . GLU A 1 174 ? 13.331 -6.344 -26.726 1.00 90.75 174 GLU A CA 1
ATOM 1381 C C . GLU A 1 174 ? 13.316 -6.066 -28.238 1.00 90.75 174 GLU A C 1
ATOM 1383 O O . GLU A 1 174 ? 13.783 -6.878 -29.032 1.00 90.75 174 GLU A O 1
ATOM 1388 N N . ILE A 1 175 ? 12.786 -4.918 -28.666 1.00 89.12 175 ILE A N 1
ATOM 1389 C CA . ILE A 1 175 ? 12.850 -4.513 -30.074 1.00 89.12 175 ILE A CA 1
ATOM 1390 C C . ILE A 1 175 ? 14.307 -4.245 -30.461 1.00 89.12 175 ILE A C 1
ATOM 1392 O O . ILE A 1 175 ? 14.780 -4.790 -31.454 1.00 89.12 175 ILE A O 1
ATOM 1396 N N . ILE A 1 176 ? 15.033 -3.460 -29.661 1.00 87.50 176 ILE A N 1
ATOM 1397 C CA . ILE A 1 176 ? 16.433 -3.106 -29.937 1.00 87.50 176 ILE A CA 1
ATOM 1398 C C . ILE A 1 176 ? 17.326 -4.354 -29.968 1.00 87.50 176 ILE A C 1
ATOM 1400 O O . ILE A 1 176 ? 18.110 -4.511 -30.901 1.00 87.50 176 ILE A O 1
ATOM 1404 N N . SER A 1 177 ? 17.146 -5.291 -29.030 1.00 87.94 177 SER A N 1
ATOM 1405 C CA . SER A 1 177 ? 17.932 -6.533 -28.995 1.00 87.94 177 SER A CA 1
ATOM 1406 C C . SER A 1 177 ? 17.748 -7.401 -30.246 1.00 87.94 177 SER A C 1
ATOM 1408 O O . SER A 1 177 ? 18.686 -8.076 -30.670 1.00 87.94 177 SER A O 1
ATOM 1410 N N . ARG A 1 178 ? 16.565 -7.372 -30.878 1.00 88.38 178 ARG A N 1
ATOM 1411 C CA . ARG A 1 178 ? 16.308 -8.084 -32.141 1.00 88.38 178 ARG A CA 1
ATOM 1412 C C . ARG A 1 178 ? 16.966 -7.422 -33.343 1.00 88.38 178 ARG A C 1
ATOM 1414 O O . ARG A 1 178 ? 17.399 -8.137 -34.244 1.00 88.38 178 ARG A O 1
ATOM 1421 N N . TYR A 1 179 ? 17.033 -6.092 -33.366 1.00 86.06 179 TYR A N 1
ATOM 1422 C CA . TYR A 1 179 ? 17.697 -5.359 -34.445 1.00 86.06 179 TYR A CA 1
ATOM 1423 C C . TYR A 1 179 ? 19.216 -5.557 -34.405 1.00 86.06 179 TYR A C 1
ATOM 1425 O O . TYR A 1 179 ? 19.804 -5.888 -35.435 1.00 86.06 179 TYR A O 1
ATOM 1433 N N . ASP A 1 180 ? 19.828 -5.469 -33.221 1.00 82.19 180 ASP A N 1
ATOM 1434 C CA . ASP A 1 180 ? 21.281 -5.629 -33.055 1.00 82.19 180 ASP A CA 1
ATOM 1435 C C . ASP A 1 180 ? 21.767 -7.037 -33.467 1.00 82.19 180 ASP A C 1
ATOM 1437 O O . ASP A 1 180 ? 22.893 -7.203 -33.932 1.00 82.19 180 ASP A O 1
ATOM 1441 N N . GLY A 1 181 ? 20.911 -8.062 -33.369 1.00 76.56 181 GLY A N 1
ATOM 1442 C CA . GLY A 1 181 ? 21.234 -9.428 -33.799 1.00 76.56 181 GLY A CA 1
ATOM 1443 C C . GLY A 1 181 ? 21.303 -9.641 -35.319 1.00 76.56 181 GLY A C 1
ATOM 1444 O O . GLY A 1 181 ? 21.848 -10.653 -35.756 1.00 76.56 181 GLY A O 1
ATOM 1445 N N . GLN A 1 182 ? 20.757 -8.728 -36.133 1.00 74.69 182 GLN A N 1
ATOM 1446 C CA . GLN A 1 182 ? 20.741 -8.859 -37.600 1.00 74.69 182 GLN A CA 1
ATOM 1447 C C . GLN A 1 182 ? 21.861 -8.075 -38.290 1.00 74.69 182 GLN A C 1
ATOM 1449 O O . GLN A 1 182 ? 22.319 -8.461 -39.367 1.00 74.69 182 GLN A O 1
ATOM 1454 N N . THR A 1 183 ? 22.332 -6.990 -37.682 1.00 64.25 183 THR A N 1
ATOM 1455 C CA . THR A 1 183 ? 23.409 -6.163 -38.225 1.00 64.25 183 THR A CA 1
ATOM 1456 C C . THR A 1 183 ? 24.744 -6.618 -37.649 1.00 64.25 183 THR A C 1
ATOM 1458 O O . THR A 1 183 ? 25.169 -6.149 -36.601 1.00 64.25 183 THR A O 1
ATOM 1461 N N . GLY A 1 184 ? 25.441 -7.524 -38.340 1.00 59.31 184 GLY A N 1
ATOM 1462 C CA . GLY A 1 184 ? 26.809 -7.953 -38.000 1.00 59.31 184 GLY A CA 1
ATOM 1463 C C . GLY A 1 184 ? 27.888 -6.863 -38.153 1.00 59.31 184 GLY A C 1
ATOM 1464 O O . GLY A 1 184 ? 29.010 -7.176 -38.544 1.00 59.31 184 GLY A O 1
ATOM 1465 N N . GLN A 1 185 ? 27.563 -5.591 -37.901 1.00 58.59 185 GLN A N 1
ATOM 1466 C CA . GLN A 1 185 ? 28.473 -4.447 -37.971 1.00 58.59 185 GLN A CA 1
ATOM 1467 C C . GLN A 1 185 ? 28.602 -3.754 -36.605 1.00 58.59 185 GLN A C 1
ATOM 1469 O O . GLN A 1 185 ? 27.623 -3.527 -35.902 1.00 58.59 185 GLN A O 1
ATOM 1474 N N . ASN A 1 186 ? 29.855 -3.456 -36.240 1.00 56.19 186 ASN A N 1
ATOM 1475 C CA . ASN A 1 186 ? 30.338 -2.921 -34.961 1.00 56.19 186 ASN A CA 1
ATOM 1476 C C . ASN A 1 186 ? 29.878 -1.475 -34.664 1.00 56.19 186 ASN A C 1
ATOM 1478 O O . ASN A 1 186 ? 30.714 -0.584 -34.502 1.00 56.19 186 ASN A O 1
ATOM 1482 N N . ASP A 1 187 ? 28.577 -1.216 -34.546 1.00 57.06 187 ASP A N 1
ATOM 1483 C CA . ASP A 1 187 ? 28.097 0.142 -34.280 1.00 57.06 187 ASP A CA 1
ATOM 1484 C C . ASP A 1 187 ? 27.890 0.407 -32.782 1.00 57.06 187 ASP A C 1
ATOM 1486 O O . ASP A 1 187 ? 26.891 0.061 -32.154 1.00 57.06 187 ASP A O 1
ATOM 1490 N N . GLN A 1 188 ? 28.857 1.130 -32.210 1.00 65.06 188 GLN A N 1
ATOM 1491 C CA . GLN A 1 188 ? 28.936 1.612 -30.821 1.00 65.06 188 GLN A CA 1
ATOM 1492 C C . GLN A 1 188 ? 27.795 2.585 -30.414 1.00 65.06 188 GLN A C 1
ATOM 1494 O O . GLN A 1 188 ? 27.813 3.162 -29.323 1.00 65.06 188 GLN A O 1
ATOM 1499 N N . PHE A 1 189 ? 26.803 2.808 -31.281 1.00 62.56 189 PHE A N 1
ATOM 1500 C CA . PHE A 1 189 ? 25.789 3.857 -31.153 1.00 62.56 189 PHE A CA 1
ATOM 1501 C C . PHE A 1 189 ? 24.566 3.443 -30.305 1.00 62.56 189 PHE A C 1
ATOM 1503 O O . PHE A 1 189 ? 24.012 4.282 -29.591 1.00 62.56 189 PHE A O 1
ATOM 1510 N N . SER A 1 190 ? 24.183 2.158 -30.305 1.00 63.34 190 SER A N 1
ATOM 1511 C CA . SER A 1 190 ? 22.942 1.658 -29.670 1.00 63.34 190 SER A CA 1
ATOM 1512 C C . SER A 1 190 ? 22.956 1.759 -28.129 1.00 63.34 190 SER A C 1
ATOM 1514 O O . SER A 1 190 ? 22.020 2.269 -27.503 1.00 63.34 190 SER A O 1
ATOM 1516 N N . HIS A 1 191 ? 24.076 1.407 -27.487 1.00 66.31 191 HIS A N 1
ATOM 1517 C CA . HIS A 1 191 ? 24.163 1.340 -26.019 1.00 66.31 191 HIS A CA 1
ATOM 1518 C C . HIS A 1 191 ? 24.016 2.696 -25.308 1.00 66.31 191 HIS A C 1
ATOM 1520 O O . HIS A 1 191 ? 23.381 2.796 -24.256 1.00 66.31 191 HIS A O 1
ATOM 1526 N N . LYS A 1 192 ? 24.568 3.771 -25.882 1.00 72.44 192 LYS A N 1
ATOM 1527 C CA . LYS A 1 192 ? 24.590 5.095 -25.234 1.00 72.44 192 LYS A CA 1
ATOM 1528 C C . LYS A 1 192 ? 23.199 5.739 -25.180 1.00 72.44 192 LYS A C 1
ATOM 1530 O O . LYS A 1 192 ? 22.934 6.558 -24.300 1.00 72.44 192 LYS A O 1
ATOM 1535 N N . HIS A 1 193 ? 22.312 5.379 -26.110 1.00 70.56 193 HIS A N 1
ATOM 1536 C CA . HIS A 1 193 ? 20.951 5.911 -26.168 1.00 70.56 193 HIS A CA 1
ATOM 1537 C C . HIS A 1 193 ? 20.038 5.247 -25.126 1.00 70.56 193 HIS A C 1
ATOM 1539 O O . HIS A 1 193 ? 19.297 5.941 -24.427 1.00 70.56 193 HIS A O 1
ATOM 1545 N N . LEU A 1 194 ? 20.168 3.928 -24.942 1.00 68.12 194 LEU A N 1
ATOM 1546 C CA . LEU A 1 194 ? 19.443 3.167 -23.919 1.00 68.12 194 LEU A CA 1
ATOM 1547 C C . LEU A 1 194 ? 19.775 3.622 -22.492 1.00 68.12 194 LEU A C 1
ATOM 1549 O O . LEU A 1 194 ? 18.867 3.815 -21.679 1.00 68.12 194 LEU A O 1
ATOM 1553 N N . ASP A 1 195 ? 21.052 3.879 -22.202 1.00 72.94 195 ASP A N 1
ATOM 1554 C CA . ASP A 1 195 ? 21.481 4.388 -20.894 1.00 72.94 195 ASP A CA 1
ATOM 1555 C C . ASP A 1 195 ? 20.899 5.771 -20.584 1.00 72.94 195 ASP A C 1
ATOM 1557 O O . ASP A 1 195 ? 20.537 6.071 -19.442 1.00 72.94 195 ASP A O 1
ATOM 1561 N N . ASN A 1 196 ? 20.792 6.633 -21.597 1.00 75.38 196 ASN A N 1
ATOM 1562 C CA . ASN A 1 196 ? 20.201 7.958 -21.437 1.00 75.38 196 ASN A CA 1
ATOM 1563 C C . ASN A 1 196 ? 18.689 7.877 -21.210 1.00 75.38 196 ASN A C 1
ATOM 1565 O O . ASN A 1 196 ? 18.173 8.617 -20.369 1.00 75.38 196 ASN A O 1
ATOM 1569 N N . LEU A 1 197 ? 18.004 6.948 -21.885 1.00 70.44 197 LEU A N 1
ATOM 1570 C CA . LEU A 1 197 ? 16.592 6.668 -21.637 1.00 70.44 197 LEU A CA 1
ATOM 1571 C C . LEU A 1 197 ? 16.390 6.200 -20.188 1.00 70.44 197 LEU A C 1
ATOM 1573 O O . LEU A 1 197 ? 15.614 6.803 -19.448 1.00 70.44 197 LEU A O 1
ATOM 1577 N N . GLY A 1 198 ? 17.159 5.205 -19.733 1.00 67.44 198 GLY A N 1
ATOM 1578 C CA . GLY A 1 198 ? 17.095 4.706 -18.354 1.00 67.44 198 GLY A CA 1
ATOM 1579 C C . GLY A 1 198 ? 17.358 5.795 -17.305 1.00 67.44 198 GLY A C 1
ATOM 1580 O O . GLY A 1 198 ? 16.633 5.905 -16.312 1.00 67.44 198 GLY A O 1
ATOM 1581 N N . LYS A 1 199 ? 18.341 6.672 -17.550 1.00 74.44 199 LYS A N 1
ATOM 1582 C CA . LYS A 1 199 ? 18.641 7.823 -16.681 1.00 74.44 199 LYS A CA 1
ATOM 1583 C C . LYS A 1 199 ? 17.536 8.881 -16.680 1.00 74.44 199 LYS A C 1
ATOM 1585 O O . LYS A 1 199 ? 17.338 9.523 -15.650 1.00 74.44 199 LYS A O 1
ATOM 1590 N N . ALA A 1 200 ? 16.830 9.085 -17.791 1.00 67.00 200 ALA A N 1
ATOM 1591 C CA . ALA A 1 200 ? 15.694 10.004 -17.855 1.00 67.00 200 ALA A CA 1
ATOM 1592 C C . ALA A 1 200 ? 14.504 9.490 -17.024 1.00 67.00 200 ALA A C 1
ATOM 1594 O O . ALA A 1 200 ? 13.908 10.263 -16.273 1.00 67.00 200 ALA A O 1
ATOM 1595 N N . PHE A 1 201 ? 14.235 8.180 -17.063 1.00 64.06 201 PHE A N 1
ATOM 1596 C CA . PHE A 1 201 ? 13.210 7.541 -16.228 1.00 64.06 201 PHE A CA 1
ATOM 1597 C C . PHE A 1 201 ? 13.524 7.627 -14.733 1.00 64.06 201 PHE A C 1
ATOM 1599 O O . PHE A 1 201 ? 12.656 7.995 -13.942 1.00 64.06 201 PHE A O 1
ATOM 1606 N N . SER A 1 202 ? 14.779 7.375 -14.343 1.00 59.75 202 SER A N 1
ATOM 1607 C CA . SER A 1 202 ? 15.210 7.484 -12.941 1.00 59.75 202 SER A CA 1
ATOM 1608 C C . SER A 1 202 ? 15.061 8.908 -12.378 1.00 59.75 202 SER A C 1
ATOM 1610 O O . SER A 1 202 ? 14.982 9.091 -11.172 1.00 59.75 202 SER A O 1
ATOM 1612 N N . LYS A 1 203 ? 14.965 9.935 -13.234 1.00 65.88 203 LYS A N 1
ATOM 1613 C CA . LYS A 1 203 ? 14.818 11.342 -12.822 1.00 65.88 203 LYS A CA 1
ATOM 1614 C C . LYS A 1 203 ? 13.368 11.806 -12.641 1.00 65.88 203 LYS A C 1
ATOM 1616 O O . LYS A 1 203 ? 13.149 12.994 -12.416 1.00 65.88 203 LYS A O 1
ATOM 1621 N N . GLY A 1 204 ? 12.376 10.916 -12.744 1.00 52.44 204 GLY A N 1
ATOM 1622 C CA . GLY A 1 204 ? 10.973 11.254 -12.468 1.00 52.44 204 GLY A CA 1
ATOM 1623 C C . GLY A 1 204 ? 10.346 12.257 -13.449 1.00 52.44 204 GLY A C 1
ATOM 1624 O O . GLY A 1 204 ? 9.306 12.841 -13.150 1.00 52.44 204 GLY A O 1
ATOM 1625 N N . ALA A 1 205 ? 10.944 12.459 -14.628 1.00 49.03 205 ALA A N 1
ATOM 1626 C CA . ALA A 1 205 ? 10.438 13.351 -15.673 1.00 49.03 205 ALA A CA 1
ATOM 1627 C C . ALA A 1 205 ? 9.322 12.673 -16.496 1.00 49.03 205 ALA A C 1
ATOM 1629 O O . ALA A 1 205 ? 9.429 12.498 -17.705 1.00 49.03 205 ALA A O 1
ATOM 1630 N N . ALA A 1 206 ? 8.250 12.239 -15.830 1.00 47.66 206 ALA A N 1
ATOM 1631 C CA . ALA A 1 206 ? 7.163 11.480 -16.453 1.00 47.66 206 ALA A CA 1
ATOM 1632 C C . ALA A 1 206 ? 6.110 12.349 -17.174 1.00 47.66 206 ALA A C 1
ATOM 1634 O O . ALA A 1 206 ? 5.278 11.804 -17.891 1.00 47.66 206 ALA A O 1
ATOM 1635 N N . SER A 1 207 ? 6.118 13.680 -17.022 1.00 44.72 207 SER A N 1
ATOM 1636 C CA . SER A 1 207 ? 5.026 14.539 -17.517 1.00 44.72 207 SER A CA 1
ATOM 1637 C C . SER A 1 207 ? 5.170 15.047 -18.962 1.00 44.72 207 SER A C 1
ATOM 1639 O O . SER A 1 207 ? 4.319 15.812 -19.395 1.00 44.72 207 SER A O 1
ATOM 1641 N N . HIS A 1 208 ? 6.206 14.655 -19.717 1.00 46.03 208 HIS A N 1
ATOM 1642 C CA . HIS A 1 208 ? 6.464 15.185 -21.075 1.00 46.03 208 HIS A CA 1
ATOM 1643 C C . HIS A 1 208 ? 6.701 14.121 -22.168 1.00 46.03 208 HIS A C 1
ATOM 1645 O O . HIS A 1 208 ? 7.173 14.452 -23.253 1.00 46.03 208 HIS A O 1
ATOM 1651 N N . HIS A 1 209 ? 6.383 12.846 -21.921 1.00 46.50 209 HIS A N 1
ATOM 1652 C CA . HIS A 1 209 ? 6.833 11.744 -22.787 1.00 46.50 209 HIS A CA 1
ATOM 1653 C C . HIS A 1 209 ? 5.837 11.244 -23.854 1.00 46.50 209 HIS A C 1
ATOM 1655 O O . HIS A 1 209 ? 6.175 10.315 -24.585 1.00 46.50 209 HIS A O 1
ATOM 1661 N N . GLU A 1 210 ? 4.667 11.874 -24.026 1.00 44.41 210 GLU A N 1
ATOM 1662 C CA . GLU A 1 210 ? 3.724 11.524 -25.113 1.00 44.41 210 GLU A CA 1
ATOM 1663 C C . GLU A 1 210 ? 4.268 11.803 -26.528 1.00 44.41 210 GLU A C 1
ATOM 1665 O O . GLU A 1 210 ? 3.724 11.302 -27.507 1.00 44.41 210 GLU A O 1
ATOM 1670 N N . VAL A 1 211 ? 5.363 12.557 -26.667 1.00 50.41 211 VAL A N 1
ATOM 1671 C CA . VAL A 1 211 ? 5.858 12.996 -27.983 1.00 50.41 211 VAL A CA 1
ATOM 1672 C C . VAL A 1 211 ? 6.781 11.965 -28.653 1.00 50.41 211 VAL A C 1
ATOM 1674 O O . VAL A 1 211 ? 6.834 11.901 -29.875 1.00 50.41 211 VAL A O 1
ATOM 1677 N N . PHE A 1 212 ? 7.474 11.102 -27.902 1.00 48.50 212 PHE A N 1
ATOM 1678 C CA . PHE A 1 212 ? 8.607 10.351 -28.471 1.00 48.50 212 PHE A CA 1
ATOM 1679 C C . PHE A 1 212 ? 8.226 9.082 -29.259 1.00 48.50 212 PHE A C 1
ATOM 1681 O O . PHE A 1 212 ? 8.948 8.688 -30.169 1.00 48.50 212 PHE A O 1
ATOM 1688 N N . PHE A 1 213 ? 7.092 8.436 -28.961 1.00 47.62 213 PHE A N 1
ATOM 1689 C CA . PHE A 1 213 ? 6.679 7.228 -29.699 1.00 47.62 213 PHE A CA 1
ATOM 1690 C C . PHE A 1 213 ? 5.988 7.524 -31.038 1.00 47.62 213 PHE A C 1
ATOM 1692 O O . PHE A 1 213 ? 5.969 6.658 -31.912 1.00 47.62 213 PHE A O 1
ATOM 1699 N N . ASN A 1 214 ? 5.480 8.743 -31.236 1.00 50.62 214 ASN A N 1
ATOM 1700 C CA . ASN A 1 214 ? 4.854 9.134 -32.501 1.00 50.62 214 ASN A CA 1
ATOM 1701 C C . ASN A 1 214 ? 5.884 9.399 -33.616 1.00 50.62 214 ASN A C 1
ATOM 1703 O O . ASN A 1 214 ? 5.546 9.282 -34.791 1.00 50.62 214 ASN A O 1
ATOM 1707 N N . ASP A 1 215 ? 7.144 9.687 -33.275 1.00 50.31 215 ASP A N 1
ATOM 1708 C CA . ASP A 1 215 ? 8.188 9.946 -34.276 1.00 50.31 215 ASP A CA 1
ATOM 1709 C C . ASP A 1 215 ? 8.794 8.667 -34.872 1.00 50.31 215 ASP A C 1
ATOM 1711 O O . ASP A 1 215 ? 9.205 8.669 -36.030 1.00 50.31 215 ASP A O 1
ATOM 1715 N N . LEU A 1 216 ? 8.779 7.539 -34.150 1.00 51.31 216 LEU A N 1
ATOM 1716 C CA . LEU A 1 216 ? 9.266 6.258 -34.689 1.00 51.31 216 LEU A CA 1
ATOM 1717 C C . LEU A 1 216 ? 8.316 5.633 -35.728 1.00 51.31 216 LEU A C 1
ATOM 1719 O O . LEU A 1 216 ? 8.718 4.725 -36.450 1.00 51.31 216 LEU A O 1
ATOM 1723 N N . THR A 1 217 ? 7.075 6.117 -35.831 1.00 50.03 217 THR A N 1
ATOM 1724 C CA . THR A 1 217 ? 6.075 5.635 -36.802 1.00 50.03 217 THR A CA 1
ATOM 1725 C C . THR A 1 217 ? 5.793 6.633 -37.931 1.00 50.03 217 THR A C 1
ATOM 1727 O O . THR A 1 217 ? 5.139 6.284 -38.912 1.00 50.03 217 THR A O 1
ATOM 1730 N N . SER A 1 218 ? 6.336 7.855 -37.862 1.00 45.69 218 SER A N 1
ATOM 1731 C CA . SER A 1 218 ? 6.108 8.928 -38.842 1.00 45.69 218 SER A CA 1
ATOM 1732 C C . SER A 1 218 ? 7.170 8.947 -39.954 1.00 45.69 218 SER A C 1
ATOM 1734 O O . SER A 1 218 ? 7.808 9.962 -40.226 1.00 45.69 218 SER A O 1
ATOM 1736 N N . SER A 1 219 ? 7.367 7.820 -40.644 1.00 47.34 219 SER A N 1
ATOM 1737 C CA . SER A 1 219 ? 8.050 7.819 -41.946 1.00 47.34 219 SER A CA 1
ATOM 1738 C C . SER A 1 219 ? 7.000 7.946 -43.051 1.00 47.34 219 SER A C 1
ATOM 1740 O O . SER A 1 219 ? 6.354 6.979 -43.456 1.00 47.34 219 SER A O 1
ATOM 1742 N N . LYS A 1 220 ? 6.770 9.183 -43.507 1.00 56.09 220 LYS A N 1
ATOM 1743 C CA . LYS A 1 220 ? 5.879 9.500 -44.631 1.00 56.09 220 LYS A CA 1
ATOM 1744 C C . LYS A 1 220 ? 6.498 9.005 -45.940 1.00 56.09 220 LYS A C 1
ATOM 1746 O O . LYS A 1 220 ? 7.345 9.681 -46.515 1.00 56.09 220 LYS A O 1
ATOM 1751 N N . GLY A 1 221 ? 6.027 7.869 -46.450 1.00 55.50 221 GLY A N 1
ATOM 1752 C CA . GLY A 1 221 ? 6.383 7.434 -47.798 1.00 55.50 221 GLY A CA 1
ATOM 1753 C C . GLY A 1 221 ? 5.851 6.063 -48.205 1.00 55.50 221 GLY A C 1
ATOM 1754 O O . GLY A 1 221 ? 6.534 5.067 -48.035 1.00 55.50 221 GLY A O 1
ATOM 1755 N N . SER A 1 222 ? 4.711 6.074 -48.902 1.00 50.38 222 SER A N 1
ATOM 1756 C CA . SER A 1 222 ? 4.314 5.102 -49.936 1.00 50.38 222 SER A CA 1
ATOM 1757 C C . SER A 1 222 ? 3.722 3.735 -49.546 1.00 50.38 222 SER A C 1
ATOM 1759 O O . SER A 1 222 ? 4.342 2.901 -48.903 1.00 50.38 222 SER A O 1
ATOM 1761 N N . LYS A 1 223 ? 2.566 3.489 -50.188 1.00 57.34 223 LYS A N 1
ATOM 1762 C CA . LYS A 1 223 ? 1.845 2.226 -50.443 1.00 57.34 223 LYS A CA 1
ATOM 1763 C C . LYS A 1 223 ? 1.130 1.586 -49.248 1.00 57.34 223 LYS A C 1
ATOM 1765 O O . LYS A 1 223 ? 1.715 1.258 -48.229 1.00 57.34 223 LYS A O 1
ATOM 1770 N N . SER A 1 224 ? -0.172 1.366 -49.448 1.00 54.78 224 SER A N 1
ATOM 1771 C CA . SER A 1 224 ? -1.098 0.649 -48.571 1.00 54.78 224 SER A CA 1
ATOM 1772 C C . SER A 1 224 ? -0.676 -0.815 -48.406 1.00 54.78 224 SER A C 1
ATOM 1774 O O . SER A 1 224 ? -1.186 -1.711 -49.082 1.00 54.78 224 SER A O 1
ATOM 1776 N N . VAL A 1 225 ? 0.293 -1.062 -47.534 1.00 64.31 225 VAL A N 1
ATOM 1777 C CA . VAL A 1 225 ? 0.576 -2.397 -47.016 1.00 64.31 225 VAL A CA 1
ATOM 1778 C C . VAL A 1 225 ? -0.504 -2.691 -45.979 1.00 64.31 225 VAL A C 1
ATOM 1780 O O . VAL A 1 225 ? -0.749 -1.873 -45.094 1.00 64.31 225 VAL A O 1
ATOM 1783 N N . LYS A 1 226 ? -1.207 -3.822 -46.127 1.00 73.88 226 LYS A N 1
ATOM 1784 C CA . LYS A 1 226 ? -2.150 -4.312 -45.115 1.00 73.88 226 LYS A CA 1
ATOM 1785 C C . LYS A 1 226 ? -1.408 -4.378 -43.782 1.00 73.88 226 LYS A C 1
ATOM 1787 O O . LYS A 1 226 ? -0.440 -5.122 -43.663 1.00 73.88 226 LYS A O 1
ATOM 1792 N N . GLU A 1 227 ? -1.856 -3.575 -42.826 1.00 70.94 227 GLU A N 1
ATOM 1793 C CA . GLU A 1 227 ? -1.322 -3.513 -41.471 1.00 70.94 227 GLU A CA 1
ATOM 1794 C C . GLU A 1 227 ? -1.668 -4.826 -40.757 1.00 70.94 227 GLU A C 1
ATOM 1796 O O . GLU A 1 227 ? -2.711 -4.979 -40.120 1.00 70.94 227 GLU A O 1
ATOM 1801 N N . GLU A 1 228 ? -0.827 -5.838 -40.956 1.00 79.50 228 GLU A N 1
ATOM 1802 C CA . GLU A 1 228 ? -0.888 -7.070 -40.188 1.00 79.50 228 GLU A CA 1
ATOM 1803 C C . GLU A 1 228 ? -0.466 -6.722 -38.762 1.00 79.50 228 GLU A C 1
ATOM 1805 O O . GLU A 1 228 ? 0.697 -6.426 -38.483 1.00 79.50 228 GLU A O 1
ATOM 1810 N N . LYS A 1 229 ? -1.458 -6.656 -37.870 1.00 78.31 229 LYS A N 1
ATOM 1811 C CA . LYS A 1 229 ? -1.292 -6.288 -36.466 1.00 78.31 229 LYS A CA 1
ATOM 1812 C C . LYS A 1 229 ? -0.449 -7.355 -35.773 1.00 78.31 229 LYS A C 1
ATOM 1814 O O . LYS A 1 229 ? -0.981 -8.327 -35.239 1.00 78.31 229 LYS A O 1
ATOM 1819 N N . LEU A 1 230 ? 0.870 -7.188 -35.830 1.00 79.06 230 LEU A N 1
ATOM 1820 C CA . LEU A 1 230 ? 1.820 -8.131 -35.261 1.00 79.06 230 LEU A CA 1
ATOM 1821 C C . LEU A 1 230 ? 1.540 -8.256 -33.752 1.00 79.06 230 LEU A C 1
ATOM 1823 O O . LEU A 1 230 ? 1.433 -7.228 -33.072 1.00 79.06 230 LEU A O 1
ATOM 1827 N N . PRO A 1 231 ? 1.377 -9.476 -33.208 1.00 80.81 231 PRO A N 1
ATOM 1828 C CA . PR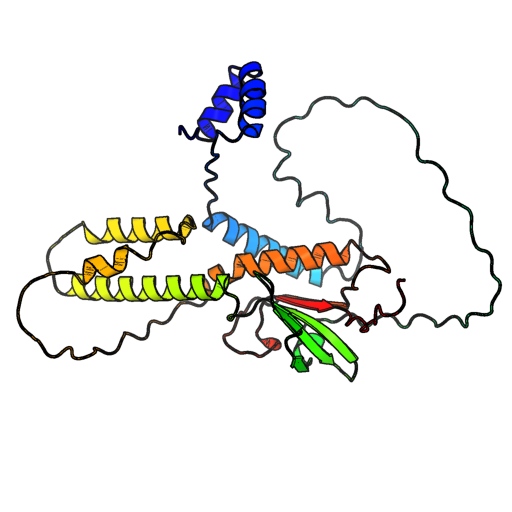O A 1 231 ? 1.106 -9.658 -31.789 1.00 80.81 231 PRO A CA 1
ATOM 1829 C C . PRO A 1 231 ? 2.231 -9.028 -30.962 1.00 80.81 231 PRO A C 1
ATOM 1831 O O . PRO A 1 231 ? 3.405 -9.363 -31.128 1.00 80.81 231 PRO A O 1
ATOM 1834 N N . LEU A 1 232 ? 1.862 -8.091 -30.082 1.00 77.06 232 LEU A N 1
ATOM 1835 C CA . LEU A 1 232 ? 2.808 -7.399 -29.210 1.00 77.06 232 LEU A CA 1
ATOM 1836 C C . LEU A 1 232 ? 3.539 -8.439 -28.341 1.00 77.06 232 LEU A C 1
ATOM 1838 O O . LEU A 1 232 ? 2.871 -9.299 -27.754 1.00 77.06 232 LEU A O 1
ATOM 1842 N N . PRO A 1 233 ? 4.879 -8.389 -28.229 1.00 82.88 233 PRO A N 1
ATOM 1843 C CA . PRO A 1 233 ? 5.612 -9.339 -27.405 1.00 82.88 233 PRO A CA 1
ATOM 1844 C C . PRO A 1 233 ? 5.126 -9.267 -25.953 1.00 82.88 233 PRO A C 1
ATOM 1846 O O . PRO A 1 233 ? 5.057 -8.196 -25.348 1.00 82.88 233 PRO A O 1
ATOM 1849 N N . THR A 1 234 ? 4.791 -10.421 -25.375 1.00 86.75 234 THR A N 1
ATOM 1850 C CA . THR A 1 234 ? 4.452 -10.525 -23.953 1.00 86.75 234 THR A CA 1
ATOM 1851 C C . THR A 1 234 ? 5.731 -10.414 -23.135 1.00 86.75 234 THR A C 1
ATOM 1853 O O . THR A 1 234 ? 6.435 -11.408 -22.936 1.00 86.75 234 THR A O 1
ATOM 1856 N N . VAL A 1 235 ? 6.065 -9.207 -22.678 1.00 91.06 235 VAL A N 1
ATOM 1857 C CA . VAL A 1 235 ? 7.295 -9.003 -21.910 1.00 91.06 235 VAL A CA 1
ATOM 1858 C C . VAL A 1 235 ? 7.067 -9.263 -20.424 1.00 91.06 235 VAL A C 1
ATOM 1860 O O . VAL A 1 235 ? 6.189 -8.669 -19.795 1.00 91.06 235 VAL A O 1
ATOM 1863 N N . LYS A 1 236 ? 7.874 -10.161 -19.850 1.00 92.31 236 LYS A N 1
ATOM 1864 C CA . LYS A 1 236 ? 7.881 -10.451 -18.412 1.00 92.31 236 LYS A CA 1
ATOM 1865 C C . LYS A 1 236 ? 8.698 -9.378 -17.684 1.00 92.31 236 LYS A C 1
ATOM 1867 O O . LYS A 1 236 ? 9.895 -9.251 -17.923 1.00 92.31 236 LYS A O 1
ATOM 1872 N N . ILE A 1 237 ? 8.061 -8.616 -16.794 1.00 90.62 237 ILE A N 1
ATOM 1873 C CA . ILE A 1 237 ? 8.759 -7.685 -15.892 1.00 90.62 237 ILE A CA 1
ATOM 1874 C C . ILE A 1 237 ? 9.308 -8.485 -14.711 1.00 90.62 237 ILE A C 1
ATOM 1876 O O . ILE A 1 237 ? 8.589 -9.309 -14.142 1.00 90.62 237 ILE A O 1
ATOM 1880 N N . SER A 1 238 ? 10.564 -8.248 -14.329 1.00 91.19 238 SER A N 1
ATOM 1881 C CA . SER A 1 238 ? 11.140 -8.931 -13.171 1.00 91.19 238 SER A CA 1
ATOM 1882 C C . SER A 1 238 ? 10.468 -8.475 -11.860 1.00 91.19 238 SER A C 1
ATOM 1884 O O . SER A 1 238 ? 10.087 -7.305 -11.735 1.00 91.19 238 SER A O 1
ATOM 1886 N N . PRO A 1 239 ? 10.337 -9.354 -10.846 1.00 88.38 239 PRO A N 1
ATOM 1887 C CA . PRO A 1 239 ? 9.768 -8.977 -9.549 1.00 88.38 239 PRO A CA 1
ATOM 1888 C C . PRO A 1 239 ? 10.494 -7.793 -8.890 1.00 88.38 239 PRO A C 1
ATOM 1890 O O . PRO A 1 239 ? 9.861 -6.928 -8.292 1.00 88.38 239 PRO A O 1
ATOM 1893 N N . THR A 1 240 ? 11.816 -7.701 -9.054 1.00 88.31 240 THR A N 1
ATOM 1894 C CA . THR A 1 240 ? 12.642 -6.626 -8.483 1.00 88.31 240 THR A CA 1
ATOM 1895 C C . THR A 1 240 ? 12.383 -5.267 -9.133 1.00 88.31 240 THR A C 1
ATOM 1897 O O . THR A 1 240 ? 12.332 -4.256 -8.434 1.00 88.31 240 THR A O 1
ATOM 1900 N N . GLU A 1 241 ? 12.184 -5.212 -10.452 1.00 90.38 241 GLU A N 1
ATOM 1901 C CA . GLU A 1 241 ? 11.811 -3.974 -11.149 1.00 90.38 241 GLU A CA 1
ATOM 1902 C C . GLU A 1 241 ? 10.401 -3.532 -10.772 1.00 90.38 241 GLU A C 1
ATOM 1904 O O . GLU A 1 241 ? 10.173 -2.346 -10.534 1.00 90.38 241 GLU A O 1
ATOM 1909 N N . ARG A 1 242 ? 9.475 -4.490 -10.652 1.00 89.56 242 ARG A N 1
ATOM 1910 C CA . ARG A 1 242 ? 8.111 -4.226 -10.193 1.00 89.56 242 ARG A CA 1
ATOM 1911 C C . ARG A 1 242 ? 8.108 -3.589 -8.804 1.00 89.56 242 ARG A C 1
ATOM 1913 O O . ARG A 1 242 ? 7.454 -2.565 -8.622 1.00 89.56 242 ARG A O 1
ATOM 1920 N N . GLN A 1 243 ? 8.883 -4.143 -7.871 1.00 89.25 243 GLN A N 1
ATOM 1921 C CA . GLN A 1 243 ? 8.979 -3.668 -6.487 1.00 89.25 243 GLN A CA 1
ATOM 1922 C C . GLN A 1 243 ? 9.331 -2.173 -6.398 1.00 89.25 243 GLN A C 1
ATOM 1924 O O . GLN A 1 243 ? 8.826 -1.463 -5.526 1.00 89.25 243 GLN A O 1
ATOM 1929 N N . ARG A 1 244 ? 10.150 -1.656 -7.328 1.00 91.44 244 ARG A N 1
ATOM 1930 C CA . ARG A 1 244 ? 10.541 -0.233 -7.358 1.00 91.44 244 ARG A CA 1
ATOM 1931 C C . ARG A 1 244 ? 9.342 0.702 -7.504 1.00 91.44 244 ARG A C 1
ATOM 1933 O O . ARG A 1 244 ? 9.345 1.790 -6.931 1.00 91.44 244 ARG A O 1
ATOM 1940 N N . CYS A 1 245 ? 8.305 0.281 -8.229 1.00 92.75 245 CYS A N 1
ATOM 1941 C CA . CYS A 1 245 ? 7.094 1.080 -8.399 1.00 92.75 245 CYS A CA 1
ATOM 1942 C C . CYS A 1 245 ? 6.275 1.200 -7.104 1.00 92.75 245 CYS A C 1
ATOM 1944 O O . CYS A 1 245 ? 5.546 2.176 -6.924 1.00 92.75 245 CYS A O 1
ATOM 1946 N N . TYR A 1 246 ? 6.411 0.248 -6.182 1.00 91.62 246 TYR A N 1
ATOM 1947 C CA . TYR A 1 246 ? 5.664 0.235 -4.928 1.00 91.62 246 TYR A CA 1
ATOM 1948 C C . TYR A 1 246 ? 6.437 0.833 -3.755 1.00 91.62 246 TYR A C 1
ATOM 1950 O O . TYR A 1 246 ? 5.816 1.323 -2.814 1.00 91.62 246 TYR A O 1
ATOM 1958 N N . THR A 1 247 ? 7.772 0.881 -3.820 1.00 91.12 247 THR A N 1
ATOM 1959 C CA . THR A 1 247 ? 8.642 1.451 -2.777 1.00 91.12 247 THR A CA 1
ATOM 1960 C C . THR A 1 247 ? 8.111 2.773 -2.220 1.00 91.12 247 THR A C 1
ATOM 1962 O O . THR A 1 247 ? 7.998 2.953 -1.008 1.00 91.12 247 THR A O 1
ATOM 1965 N N . PHE A 1 248 ? 7.739 3.704 -3.098 1.00 92.19 248 PHE A N 1
ATOM 1966 C CA . PHE A 1 248 ? 7.332 5.041 -2.684 1.00 92.19 248 PHE A CA 1
ATOM 1967 C C . PHE A 1 248 ? 5.909 5.109 -2.089 1.00 92.19 248 PHE A C 1
ATOM 1969 O O . PHE A 1 248 ? 5.763 5.648 -0.984 1.00 92.19 248 PHE A O 1
ATOM 1976 N N . PRO A 1 249 ? 4.859 4.547 -2.723 1.00 93.69 249 PRO A N 1
ATOM 1977 C CA . PRO A 1 249 ? 3.546 4.403 -2.089 1.00 93.69 249 PRO A CA 1
ATOM 1978 C C . PRO A 1 249 ? 3.596 3.677 -0.738 1.00 93.69 249 PRO A C 1
ATOM 1980 O O . PRO A 1 249 ? 2.993 4.134 0.238 1.00 93.69 249 PRO A O 1
ATOM 1983 N N . THR A 1 250 ? 4.373 2.598 -0.652 1.00 93.38 250 THR A N 1
ATOM 1984 C CA . THR A 1 250 ? 4.541 1.802 0.566 1.00 93.38 250 THR A CA 1
ATOM 1985 C C . THR A 1 250 ? 5.246 2.611 1.657 1.00 93.38 250 THR A C 1
ATOM 1987 O O . THR A 1 250 ? 4.790 2.635 2.802 1.00 93.38 250 THR A O 1
ATOM 1990 N N . ALA A 1 251 ? 6.272 3.398 1.317 1.00 93.56 251 ALA A N 1
ATOM 1991 C CA . ALA A 1 251 ? 6.911 4.325 2.253 1.00 93.56 251 ALA A CA 1
ATOM 1992 C C . ALA A 1 251 ? 5.934 5.375 2.805 1.00 93.56 251 ALA A C 1
ATOM 1994 O O . ALA A 1 251 ? 5.965 5.696 3.997 1.00 93.56 251 ALA A O 1
ATOM 1995 N N . ARG A 1 252 ? 5.038 5.902 1.960 1.00 94.69 252 ARG A N 1
ATOM 1996 C CA . ARG A 1 252 ? 3.990 6.841 2.391 1.00 94.69 252 ARG A CA 1
ATOM 1997 C C . ARG A 1 252 ? 2.996 6.187 3.348 1.00 94.69 252 ARG A C 1
ATOM 1999 O O . ARG A 1 252 ? 2.472 6.874 4.219 1.00 94.69 252 ARG A O 1
ATOM 2006 N N . LEU A 1 253 ? 2.679 4.904 3.181 1.00 95.19 253 LEU A N 1
ATOM 2007 C CA . LEU A 1 253 ? 1.796 4.183 4.102 1.00 95.19 253 LEU A CA 1
ATOM 2008 C C . LEU A 1 253 ? 2.492 3.881 5.435 1.00 95.19 253 LEU A C 1
ATOM 2010 O O . LEU A 1 253 ? 1.916 4.131 6.489 1.00 95.19 253 LEU A O 1
ATOM 2014 N N . MET A 1 254 ? 3.754 3.452 5.401 1.00 95.50 254 MET A N 1
ATOM 2015 C CA . MET A 1 254 ? 4.551 3.202 6.608 1.00 95.50 254 MET A CA 1
ATOM 2016 C C . MET A 1 254 ? 4.689 4.453 7.484 1.00 95.50 254 MET A C 1
ATOM 2018 O O . MET A 1 254 ? 4.508 4.377 8.695 1.00 95.50 254 MET A O 1
ATOM 2022 N N . LYS A 1 255 ? 4.919 5.629 6.886 1.00 95.69 255 LYS A N 1
ATOM 2023 C CA . LYS A 1 255 ? 4.949 6.899 7.634 1.00 95.69 255 LYS A CA 1
ATOM 2024 C C . LYS A 1 255 ? 3.634 7.194 8.359 1.00 95.69 255 LYS A C 1
ATOM 2026 O O . LYS A 1 255 ? 3.668 7.657 9.494 1.00 95.69 255 LYS A O 1
ATOM 2031 N N . GLU A 1 256 ? 2.492 6.914 7.730 1.00 95.56 256 GLU A N 1
ATOM 2032 C CA . GLU A 1 256 ? 1.181 7.079 8.373 1.00 95.56 256 GLU A CA 1
ATOM 2033 C C . GLU A 1 256 ? 0.989 6.103 9.536 1.00 95.56 256 GLU A C 1
ATOM 2035 O O . GLU A 1 256 ? 0.524 6.519 10.591 1.00 95.56 256 GLU A O 1
ATOM 2040 N N . ILE A 1 257 ? 1.394 4.838 9.376 1.00 95.88 257 ILE A N 1
ATOM 2041 C CA . ILE A 1 257 ? 1.333 3.828 10.446 1.00 95.88 257 ILE A CA 1
ATOM 2042 C C . ILE A 1 257 ? 2.109 4.304 11.676 1.00 95.88 257 ILE A C 1
ATOM 2044 O O . ILE A 1 257 ? 1.570 4.307 12.781 1.00 95.88 257 ILE A O 1
ATOM 2048 N N . LEU A 1 258 ? 3.351 4.755 11.482 1.00 95.00 258 LEU A N 1
ATOM 2049 C CA . LEU A 1 258 ? 4.211 5.225 12.572 1.00 95.00 258 LEU A CA 1
ATOM 2050 C C . LEU A 1 258 ? 3.629 6.449 13.275 1.00 95.00 258 LEU A C 1
ATOM 2052 O O . LEU A 1 258 ? 3.618 6.513 14.503 1.00 95.00 258 LEU A O 1
ATOM 2056 N N . LEU A 1 259 ? 3.098 7.393 12.497 1.00 95.69 259 LEU A N 1
ATOM 2057 C CA . LEU A 1 259 ? 2.451 8.577 13.043 1.00 95.69 259 LEU A CA 1
ATOM 2058 C C . LEU A 1 259 ? 1.221 8.198 13.883 1.00 95.69 259 LEU A C 1
ATOM 2060 O O . LEU A 1 259 ? 1.060 8.692 14.997 1.00 95.69 259 LEU A O 1
ATOM 2064 N N . SER A 1 260 ? 0.383 7.276 13.397 1.00 95.06 260 SER A N 1
ATOM 2065 C CA . SER A 1 260 ? -0.798 6.798 14.126 1.00 95.06 260 SER A CA 1
ATOM 2066 C C . SER A 1 260 ? -0.458 6.014 15.399 1.00 95.06 260 SER A C 1
ATOM 2068 O O . SER A 1 260 ? -1.226 6.060 16.356 1.00 95.06 260 SER A O 1
ATOM 2070 N N . GLN A 1 261 ? 0.688 5.328 15.460 1.00 93.44 261 GLN A N 1
ATOM 2071 C CA . GLN A 1 261 ? 1.152 4.676 16.694 1.00 93.44 261 GLN A CA 1
ATOM 2072 C C . GLN A 1 261 ? 1.518 5.680 17.798 1.00 93.44 261 GLN A C 1
ATOM 2074 O O . GLN A 1 261 ? 1.398 5.373 18.988 1.00 93.44 261 GLN A O 1
ATOM 2079 N N . GLN A 1 262 ? 1.984 6.866 17.407 1.00 94.62 262 GLN A N 1
ATOM 2080 C CA . GLN A 1 262 ? 2.459 7.905 18.322 1.00 94.62 262 GLN A CA 1
ATOM 2081 C C . GLN A 1 262 ? 1.344 8.872 18.727 1.00 94.62 262 GLN A C 1
ATOM 2083 O O . GLN A 1 262 ? 1.303 9.319 19.870 1.00 94.62 262 GLN A O 1
ATOM 2088 N N . LEU A 1 263 ? 0.414 9.165 17.817 1.00 93.62 263 LEU A N 1
ATOM 2089 C CA . LEU A 1 263 ? -0.690 10.098 18.037 1.00 93.62 263 LEU A CA 1
ATOM 2090 C C . LEU A 1 263 ? -1.967 9.368 18.470 1.00 93.62 263 LEU A C 1
ATOM 2092 O O . LEU A 1 263 ? -2.958 9.330 17.743 1.00 93.62 263 LEU A O 1
ATOM 2096 N N . THR A 1 264 ? -1.956 8.779 19.669 1.00 89.94 264 THR A N 1
ATOM 2097 C CA . THR A 1 264 ? -3.184 8.221 20.261 1.00 89.94 264 THR A CA 1
ATOM 2098 C C . THR A 1 264 ? -4.018 9.347 20.872 1.00 89.94 264 THR A C 1
ATOM 2100 O O . THR A 1 264 ? -3.619 9.935 21.874 1.00 89.94 264 THR A O 1
ATOM 2103 N N . HIS A 1 265 ? -5.177 9.645 20.286 1.00 92.81 265 HIS A N 1
ATOM 2104 C CA . HIS A 1 265 ? -6.093 10.679 20.771 1.00 92.81 265 HIS A CA 1
ATOM 2105 C C . HIS A 1 265 ? -7.550 10.228 20.568 1.00 92.81 265 HIS A C 1
ATOM 2107 O O . HIS A 1 265 ? -7.829 9.624 19.536 1.00 92.81 265 HIS A O 1
ATOM 2113 N N . PRO A 1 266 ? -8.494 10.529 21.484 1.00 89.94 266 PRO A N 1
ATOM 2114 C CA . PRO A 1 266 ? -9.895 10.092 21.369 1.00 89.94 266 PRO A CA 1
ATOM 2115 C C . PRO A 1 266 ? -10.624 10.604 20.115 1.00 89.94 266 PRO A C 1
ATOM 2117 O O . PRO A 1 266 ? -11.570 9.976 19.661 1.00 89.94 266 PRO A O 1
ATOM 2120 N N . ASN A 1 267 ? -10.169 11.722 19.541 1.00 91.06 267 ASN A N 1
ATOM 2121 C CA . ASN A 1 267 ? -10.733 12.304 18.312 1.00 91.06 267 ASN A CA 1
ATOM 2122 C C . ASN A 1 267 ? -9.957 11.922 17.039 1.00 91.06 267 ASN A C 1
ATOM 2124 O O . ASN A 1 267 ? -10.171 12.520 15.986 1.00 91.06 267 ASN A O 1
ATOM 2128 N N . LEU A 1 268 ? -9.006 10.991 17.133 1.00 92.31 268 LEU A N 1
ATOM 2129 C CA . LEU A 1 268 ? -8.271 10.469 15.986 1.00 92.31 268 LEU A CA 1
ATOM 2130 C C . LEU A 1 268 ? -8.599 8.995 15.807 1.00 92.31 268 LEU A C 1
ATOM 2132 O O . LEU A 1 268 ? -8.685 8.249 16.777 1.00 92.31 268 LEU A O 1
ATOM 2136 N N . VAL A 1 269 ? -8.727 8.584 14.547 1.00 93.75 269 VAL A N 1
ATOM 2137 C CA . VAL A 1 269 ? -8.998 7.191 14.193 1.00 93.75 269 VAL A CA 1
ATOM 2138 C C . VAL A 1 269 ? -7.897 6.294 14.755 1.00 93.75 269 VAL A C 1
ATOM 2140 O O . VAL A 1 269 ? -6.715 6.457 14.434 1.00 93.75 269 VAL A O 1
ATOM 2143 N N . LYS A 1 270 ? -8.296 5.316 15.565 1.00 95.06 270 LYS A N 1
ATOM 2144 C CA . LYS A 1 270 ? -7.386 4.360 16.191 1.00 95.06 270 LYS A CA 1
ATOM 2145 C C . LYS A 1 270 ? -6.820 3.367 15.174 1.00 95.06 270 LYS A C 1
ATOM 2147 O O . LYS A 1 270 ? -7.563 2.687 14.463 1.00 95.06 270 LYS A O 1
ATOM 2152 N N . LEU A 1 271 ? -5.493 3.235 15.150 1.00 96.25 271 LEU A N 1
ATOM 2153 C CA . LEU A 1 271 ? -4.807 2.127 14.484 1.00 96.25 271 LEU A CA 1
ATOM 2154 C C . LEU A 1 271 ? -4.980 0.858 15.332 1.00 96.25 271 LEU A C 1
ATOM 2156 O O . LEU A 1 271 ? -4.541 0.813 16.481 1.00 96.25 271 LEU A O 1
ATOM 2160 N N . LEU A 1 272 ? -5.617 -0.162 14.764 1.00 96.38 272 LEU A N 1
ATOM 2161 C CA . LEU A 1 272 ? -5.864 -1.452 15.413 1.00 96.38 272 LEU A CA 1
ATOM 2162 C C . LEU A 1 272 ? -4.757 -2.469 15.117 1.00 96.38 272 LEU A C 1
ATOM 2164 O O . LEU A 1 272 ? -4.543 -3.396 15.888 1.00 96.38 272 LEU A O 1
ATOM 2168 N N . GLY A 1 273 ? -4.030 -2.305 14.015 1.00 96.38 273 GLY A N 1
ATOM 2169 C CA . GLY A 1 273 ? -2.898 -3.159 13.679 1.00 96.38 273 GLY A CA 1
ATOM 2170 C C . GLY A 1 273 ? -2.359 -2.883 12.287 1.00 96.38 273 GLY A C 1
ATOM 2171 O O . GLY A 1 273 ? -2.875 -2.036 11.558 1.00 96.38 273 GLY A O 1
ATOM 2172 N N . PHE A 1 274 ? -1.294 -3.579 11.917 1.00 96.88 274 PHE A N 1
ATOM 2173 C CA . PHE A 1 274 ? -0.689 -3.469 10.596 1.00 96.88 274 PHE A CA 1
ATOM 2174 C C . PHE A 1 274 ? 0.092 -4.741 10.265 1.00 96.88 274 PHE A C 1
ATOM 2176 O O . PHE A 1 274 ? 0.441 -5.527 11.145 1.00 96.88 274 PHE A O 1
ATOM 2183 N N . CYS A 1 275 ? 0.352 -4.946 8.981 1.00 95.38 275 CYS A N 1
ATOM 2184 C CA . CYS A 1 275 ? 1.178 -6.027 8.476 1.00 95.38 275 CYS A CA 1
ATOM 2185 C C . CYS A 1 275 ? 2.131 -5.493 7.409 1.00 95.38 275 CYS A C 1
ATOM 2187 O O . CYS A 1 275 ? 1.736 -4.687 6.564 1.00 95.38 275 CYS A O 1
ATOM 2189 N N . VAL A 1 276 ? 3.376 -5.959 7.471 1.00 93.31 276 VAL A N 1
ATOM 2190 C CA . VAL A 1 276 ? 4.443 -5.658 6.517 1.00 93.31 276 VAL A CA 1
ATOM 2191 C C . VAL A 1 276 ? 4.959 -6.992 5.990 1.00 93.31 276 VAL A C 1
ATOM 2193 O O . VAL A 1 276 ? 5.413 -7.836 6.765 1.00 93.31 276 VAL A O 1
ATOM 2196 N N . ARG A 1 277 ? 4.839 -7.192 4.681 1.00 88.62 277 ARG A N 1
ATOM 2197 C CA . ARG A 1 277 ? 5.267 -8.365 3.920 1.00 88.62 277 ARG A CA 1
ATOM 2198 C C . ARG A 1 277 ? 6.258 -7.917 2.850 1.00 88.62 277 ARG A C 1
ATOM 2200 O O . ARG A 1 277 ? 6.172 -6.807 2.328 1.00 88.62 277 ARG A O 1
ATOM 2207 N N . SER A 1 278 ? 7.224 -8.778 2.546 1.00 77.00 278 SER A N 1
ATOM 2208 C CA . SER A 1 278 ? 8.264 -8.495 1.548 1.00 77.00 278 SER A CA 1
ATOM 2209 C C . SER A 1 278 ? 7.832 -8.797 0.114 1.00 77.00 278 SER A C 1
ATOM 2211 O O . SER A 1 278 ? 8.517 -8.379 -0.814 1.00 77.00 278 SER A O 1
ATOM 2213 N N . GLU A 1 279 ? 6.723 -9.512 -0.067 1.00 68.62 279 GLU A N 1
ATOM 2214 C CA . GLU A 1 279 ? 6.262 -9.985 -1.369 1.00 68.62 279 GLU A CA 1
ATOM 2215 C C . GLU A 1 279 ? 5.016 -9.216 -1.798 1.00 68.62 279 GLU A C 1
ATOM 2217 O O . GLU A 1 279 ? 4.035 -9.121 -1.060 1.00 68.62 279 GLU A O 1
ATOM 2222 N N . GLU A 1 280 ? 5.074 -8.650 -3.000 1.00 66.38 280 GLU A N 1
ATOM 2223 C CA . GLU A 1 280 ? 3.942 -8.015 -3.660 1.00 66.38 280 GLU A CA 1
ATOM 2224 C C . GLU A 1 280 ? 3.533 -8.896 -4.830 1.00 66.38 280 GLU A C 1
ATOM 2226 O O . GLU A 1 280 ? 4.171 -8.896 -5.887 1.00 66.38 280 GLU A O 1
ATOM 2231 N N . SER A 1 281 ? 2.478 -9.679 -4.635 1.00 66.88 281 SER A N 1
ATOM 2232 C CA . SER A 1 281 ? 1.938 -10.506 -5.709 1.00 66.88 281 SER A CA 1
ATOM 2233 C C . SER A 1 281 ? 0.824 -9.777 -6.472 1.00 66.88 281 SER A C 1
ATOM 2235 O O . SER A 1 281 ? 0.354 -8.695 -6.106 1.00 66.88 281 SER A O 1
ATOM 2237 N N . GLU A 1 282 ? 0.470 -10.323 -7.636 1.00 64.56 282 GLU A N 1
ATOM 2238 C CA . GLU A 1 282 ? -0.531 -9.752 -8.533 1.00 64.56 282 GLU A CA 1
ATOM 2239 C C . GLU A 1 282 ? -1.967 -9.937 -8.050 1.00 64.56 282 GLU A C 1
ATOM 2241 O O . GLU A 1 282 ? -2.868 -9.335 -8.652 1.00 64.56 282 GLU A O 1
ATOM 2246 N N . SER A 1 283 ? -2.204 -10.773 -7.038 1.00 70.38 283 SER A N 1
ATOM 2247 C CA . SER A 1 283 ? -3.564 -11.079 -6.621 1.00 70.38 283 SER A CA 1
ATOM 2248 C C . SER A 1 283 ? -4.231 -9.907 -5.902 1.00 70.38 283 SER A C 1
ATOM 2250 O O . SER A 1 283 ? -3.623 -8.913 -5.500 1.00 70.38 283 SER A O 1
ATOM 2252 N N . THR A 1 284 ? -5.547 -10.025 -5.792 1.00 67.00 284 THR A N 1
ATOM 2253 C CA . THR A 1 284 ? -6.394 -9.158 -4.973 1.00 67.00 284 THR A CA 1
ATOM 2254 C C . THR A 1 284 ? -6.519 -9.664 -3.536 1.00 67.00 284 THR A C 1
ATOM 2256 O O . THR A 1 284 ? -7.352 -9.148 -2.793 1.00 67.00 284 THR A O 1
ATOM 2259 N N . ASP A 1 285 ? -5.783 -10.714 -3.167 1.00 76.38 285 ASP A N 1
ATOM 2260 C CA . ASP A 1 285 ? -5.825 -11.267 -1.823 1.00 76.38 285 ASP A CA 1
ATOM 2261 C C . ASP A 1 285 ? -5.012 -10.383 -0.863 1.00 76.38 285 ASP A C 1
ATOM 2263 O O . ASP A 1 285 ? -3.884 -9.983 -1.153 1.00 76.38 285 ASP A O 1
ATOM 2267 N N . ILE A 1 286 ? -5.577 -10.100 0.316 1.00 78.19 286 ILE A N 1
ATOM 2268 C CA . ILE A 1 286 ? -4.889 -9.366 1.391 1.00 78.19 286 ILE A CA 1
ATOM 2269 C C . ILE A 1 286 ? -3.578 -10.044 1.757 1.00 78.19 286 ILE A C 1
ATOM 2271 O O . ILE A 1 286 ? -2.607 -9.368 2.105 1.00 78.19 286 ILE A O 1
ATOM 2275 N N . SER A 1 287 ? -3.570 -11.377 1.721 1.00 71.81 287 SER A N 1
ATOM 2276 C CA . SER A 1 287 ? -2.412 -12.182 2.092 1.00 71.81 287 SER A CA 1
ATOM 2277 C C . SER A 1 287 ? -1.177 -11.870 1.226 1.00 71.81 287 SER A C 1
ATOM 2279 O O . SER A 1 287 ? -0.045 -12.086 1.654 1.00 71.81 287 SER A O 1
ATOM 2281 N N . GLU A 1 288 ? -1.370 -11.272 0.057 1.00 77.56 288 GLU A N 1
ATOM 2282 C CA . GLU A 1 288 ? -0.336 -11.038 -0.946 1.00 77.56 288 GLU A CA 1
ATOM 2283 C C . GLU A 1 288 ? 0.067 -9.560 -1.096 1.00 77.56 288 GLU A C 1
ATOM 2285 O O . GLU A 1 288 ? 0.843 -9.198 -1.985 1.00 77.56 288 GLU A O 1
ATOM 2290 N N . HIS A 1 289 ? -0.456 -8.684 -0.234 1.00 78.56 289 HIS A N 1
ATOM 2291 C CA . HIS A 1 289 ? -0.148 -7.257 -0.256 1.00 78.56 289 HIS A CA 1
ATOM 2292 C C . HIS A 1 289 ? 1.027 -6.892 0.663 1.00 78.56 289 HIS A C 1
ATOM 2294 O O . HIS A 1 289 ? 1.110 -7.342 1.806 1.00 78.56 289 HIS A O 1
ATOM 2300 N N . GLY A 1 290 ? 1.904 -6.007 0.168 1.00 86.88 290 GLY A N 1
ATOM 2301 C CA . GLY A 1 290 ? 3.140 -5.607 0.845 1.00 86.88 290 GLY A CA 1
ATOM 2302 C C . GLY A 1 290 ? 2.914 -4.920 2.194 1.00 86.88 290 GLY A C 1
ATOM 2303 O O . GLY A 1 290 ? 3.377 -5.404 3.218 1.00 86.88 290 GLY A O 1
ATOM 2304 N N . VAL A 1 291 ? 2.185 -3.800 2.243 1.00 93.62 291 VAL A N 1
ATOM 2305 C CA . VAL A 1 291 ? 1.880 -3.116 3.517 1.00 93.62 291 VAL A CA 1
ATOM 2306 C C . VAL A 1 291 ? 0.394 -2.844 3.648 1.00 93.62 291 VAL A C 1
ATOM 2308 O O . VAL A 1 291 ? -0.233 -2.248 2.769 1.00 93.62 291 VAL A O 1
ATOM 2311 N N . VAL A 1 292 ? -0.147 -3.256 4.791 1.00 95.81 292 VAL A N 1
ATOM 2312 C CA . VAL A 1 292 ? -1.563 -3.154 5.136 1.00 95.81 292 VAL A CA 1
ATOM 2313 C C . VAL A 1 292 ? -1.687 -2.558 6.531 1.00 95.81 292 VAL A C 1
ATOM 2315 O O . VAL A 1 292 ? -1.030 -3.018 7.462 1.00 95.81 292 VAL A O 1
ATOM 2318 N N . SER A 1 293 ? -2.540 -1.553 6.702 1.00 97.00 293 SER A N 1
ATOM 2319 C CA . SER A 1 293 ? -2.884 -1.001 8.015 1.00 97.00 293 SER A CA 1
ATOM 2320 C C . SER A 1 293 ? -4.376 -1.087 8.284 1.00 97.00 293 SER A C 1
ATOM 2322 O O . SER A 1 293 ? -5.199 -0.857 7.399 1.00 97.00 293 SER A O 1
ATOM 2324 N N . VAL A 1 294 ? -4.713 -1.443 9.519 1.00 97.44 294 VAL A N 1
ATOM 2325 C CA . VAL A 1 294 ? -6.077 -1.679 9.985 1.00 97.44 294 VAL A CA 1
ATOM 2326 C C . VAL A 1 294 ? -6.438 -0.613 11.001 1.00 97.44 294 VAL A C 1
ATOM 2328 O O . VAL A 1 294 ? -5.741 -0.415 11.994 1.00 97.44 294 VAL A O 1
ATOM 2331 N N . PHE A 1 295 ? -7.554 0.047 10.759 1.00 97.19 295 PHE A N 1
ATOM 2332 C CA . PHE A 1 295 ? -8.099 1.119 11.568 1.00 97.19 295 PHE A CA 1
ATOM 2333 C C . PHE A 1 295 ? -9.499 0.753 12.048 1.00 97.19 295 PHE A C 1
ATOM 2335 O O . PHE A 1 295 ? -10.193 -0.066 11.437 1.00 97.19 295 PHE A O 1
ATOM 2342 N N . GLU A 1 296 ? -9.930 1.390 13.130 1.00 95.88 296 GLU A N 1
ATOM 2343 C CA . GLU A 1 296 ? -11.332 1.335 13.527 1.00 95.88 296 GLU A CA 1
ATOM 2344 C C . GLU A 1 296 ? -12.228 1.926 12.433 1.00 95.88 296 GLU A C 1
ATOM 2346 O O . GLU A 1 296 ? -11.878 2.901 11.760 1.00 95.88 296 GLU A O 1
ATOM 2351 N N . LEU A 1 297 ? -13.392 1.309 12.238 1.00 95.56 297 LEU A N 1
ATOM 2352 C CA . LEU A 1 297 ? -14.412 1.850 11.357 1.00 95.56 297 LEU A CA 1
ATOM 2353 C C . LEU A 1 297 ? -15.278 2.819 12.168 1.00 95.56 297 LEU A C 1
ATOM 2355 O O . LEU A 1 297 ? -15.959 2.416 13.110 1.00 95.56 297 LEU A O 1
ATOM 2359 N N . GLY A 1 298 ? -15.234 4.104 11.813 1.00 90.38 298 GLY A N 1
ATOM 2360 C CA . GLY A 1 298 ? -16.074 5.121 12.441 1.00 90.38 298 GLY A CA 1
ATOM 2361 C C . GLY A 1 298 ? -17.567 4.869 12.204 1.00 90.38 298 GLY A C 1
ATOM 2362 O O . GLY A 1 298 ? -17.960 4.229 11.227 1.00 90.38 298 GLY A O 1
ATOM 2363 N N . LYS A 1 299 ? -18.415 5.400 13.090 1.00 87.31 299 LYS A N 1
ATOM 2364 C CA . LYS A 1 299 ? -19.869 5.416 12.880 1.00 87.31 299 LYS A CA 1
ATOM 2365 C C . LYS A 1 299 ? -20.239 6.596 11.988 1.00 87.31 299 LYS A C 1
ATOM 2367 O O . LYS A 1 299 ? -19.703 7.690 12.158 1.00 87.31 299 LYS A O 1
ATOM 2372 N N . HIS A 1 300 ? -21.170 6.380 11.064 1.00 81.88 300 HIS A N 1
ATOM 2373 C CA . HIS A 1 300 ? -21.773 7.483 10.326 1.00 81.88 300 HIS A CA 1
ATOM 2374 C C . HIS A 1 300 ? -22.514 8.375 11.326 1.00 81.88 300 HIS A C 1
ATOM 2376 O O . HIS A 1 300 ? -23.347 7.880 12.087 1.00 81.88 300 HIS A O 1
ATOM 2382 N N . PHE A 1 301 ? -22.203 9.667 11.348 1.00 81.94 301 PHE A N 1
ATOM 2383 C CA . PHE A 1 301 ? -22.963 10.644 12.114 1.00 81.94 301 PHE A CA 1
ATOM 2384 C C . PHE A 1 301 ? -23.672 11.569 11.134 1.00 81.94 301 PHE A C 1
ATOM 2386 O O . PHE A 1 301 ? -23.117 11.972 10.114 1.00 81.94 301 PHE A O 1
ATOM 2393 N N . VAL A 1 302 ? -24.937 11.831 11.422 1.00 84.75 302 VAL A N 1
ATOM 2394 C CA . VAL A 1 302 ? -25.788 12.701 10.623 1.00 84.75 302 VAL A CA 1
ATOM 2395 C C . VAL A 1 302 ? -25.694 14.099 11.232 1.00 84.75 302 VAL A C 1
ATOM 2397 O O . VAL A 1 302 ? -25.840 14.253 12.443 1.00 84.75 302 VAL A O 1
ATOM 2400 N N . LEU A 1 303 ? -25.389 15.102 10.408 1.00 85.38 303 LEU A N 1
ATOM 2401 C CA . LEU A 1 303 ? -25.159 16.486 10.841 1.00 85.38 303 LEU A CA 1
ATOM 2402 C C . LEU A 1 303 ? -26.441 17.330 10.912 1.00 85.38 303 LEU A C 1
ATOM 2404 O O . LEU A 1 303 ? -26.359 18.552 10.999 1.00 85.38 303 LEU A O 1
ATOM 2408 N N . ASP A 1 304 ? -27.614 16.701 10.903 1.00 80.44 304 ASP A N 1
ATOM 2409 C CA . ASP A 1 304 ? -28.897 17.375 10.659 1.00 80.44 304 ASP A CA 1
ATOM 2410 C C . ASP A 1 304 ? -29.310 18.401 11.735 1.00 80.44 304 ASP A C 1
ATOM 2412 O O . ASP A 1 304 ? -30.276 19.123 11.530 1.00 80.44 304 ASP A O 1
ATOM 2416 N N . ASN A 1 305 ? -28.576 18.528 12.849 1.00 61.88 305 ASN A N 1
ATOM 2417 C CA . ASN A 1 305 ? -28.922 19.422 13.964 1.00 61.88 305 ASN A CA 1
ATOM 2418 C C . ASN A 1 305 ? -27.796 20.391 14.389 1.00 61.88 305 ASN A C 1
ATOM 2420 O O . ASN A 1 305 ? -27.767 20.819 15.540 1.00 61.88 305 ASN A O 1
ATOM 2424 N N . LEU A 1 306 ? -26.852 20.736 13.504 1.00 66.06 306 LEU A N 1
ATOM 2425 C CA . LEU A 1 306 ? -25.907 21.849 13.739 1.00 66.06 306 LEU A CA 1
ATOM 2426 C C . LEU A 1 306 ? -26.445 23.176 13.165 1.00 66.06 306 LEU A C 1
ATOM 2428 O O . LEU A 1 306 ? -25.772 23.820 12.358 1.00 66.06 306 LEU A O 1
ATOM 2432 N N . GLN A 1 307 ? -27.664 23.557 13.558 1.00 50.88 307 GLN A N 1
ATOM 2433 C CA . GLN A 1 307 ? -28.223 24.897 13.334 1.00 50.88 307 GLN A CA 1
ATOM 2434 C C . GLN A 1 307 ? -28.272 25.677 14.644 1.00 50.88 307 GLN A C 1
ATOM 2436 O O . GLN A 1 307 ? -28.654 25.072 15.670 1.00 50.88 307 GLN A O 1
#

Radius of gyration: 27.47 Å; chains: 1; bounding box: 61×52×91 Å

Foldseek 3Di:
DDEDAPVNLVVCCVPPVPVNVVVVVVVVVPDYDYDDDDQLVVVLVVLVVVVVVVVVVVVVPVDDDPDDPPPPVCVPPPDDDDDDDDDDDDDDDDDDDDDDDDDDDPPVPPPQAADELVQLLQKAWDAFPDDDQLWTWTWIAGPNAIWIKIAGACPHPLLVLLVVVLVVLQLVVVVLVVVVVVDPDDDPPSVVVNVVVVVCVSRVPSPPPPPPVVVVVPPDDDDDDPPPPPPRDPDDDDQVSSVSSNSVSQVVVVVVVVVLVVDDDPPDWHWRYKYADPAADNDPRSSRGGIMTITGDDDDDDPVPPD

Sequence (307 aa):
MHCISKRQLTYLALTFPALVYLFLMFSFIGQVCFKTDVDHEKVSTDYIDVVKTFQKKADTRILSRSEFFHESIDSRRLLNAGNARALSSHASSFNDLKNRNGASASERGSPSPMFNCTSISQMRIRNKIGHGVSKQAFVAEYQGLQVAIKMVTRHIHELKTCLEQLRQLKVAQEIISRYDGQTGQNDQFSHKHLDNLGKAFSKGAASHHEVFFNDLTSSKGSKSVKEEKLPLPTVKISPTERQRCYTFPTARLMKEILLSQQLTHPNLVKLLGFCVRSEESESTDISEHGVVSVFELGKHFVLDNLQ

Organism: Biomphalaria pfeifferi (NCBI:txid112525)